Protein AF-A0A833G194-F1 (afdb_monomer)

Solvent-accessible surface area (backbone atoms only — not comparable to full-atom values): 20755 Å² total; per-residue (Å²): 136,83,80,73,87,68,89,68,83,72,73,64,64,60,48,58,79,44,47,56,71,48,42,47,34,41,38,49,68,86,67,97,56,89,75,32,31,35,42,34,29,41,16,54,30,60,92,92,55,96,56,66,52,74,71,40,80,78,51,74,46,56,47,85,57,47,63,49,74,44,86,86,66,59,55,64,34,35,37,32,36,37,37,23,32,32,43,93,94,47,67,32,58,66,27,53,78,25,71,40,60,30,39,84,57,85,52,56,58,28,51,73,51,62,47,53,65,28,28,30,27,37,39,38,38,38,36,38,67,78,50,96,56,64,68,35,52,46,36,28,44,20,42,71,80,57,44,71,89,48,49,41,78,49,84,50,53,67,54,53,94,77,26,46,31,54,34,72,51,67,85,47,60,47,64,36,50,33,22,38,34,33,23,32,26,32,58,87,45,79,91,44,50,28,37,59,23,75,76,43,69,38,53,22,33,48,78,90,53,75,56,79,73,71,83,81,71,80,77,75,88,76,81,90,79,82,93,87,80,88,87,81,92,80,82,84,72,78,56,68,61,38,101,58,20,62,53,30,46,81,50,45,46,91,80,36,41,34,60,78,47,64,55,73,78,66,52,42,74,56,65,85,65,48,11,46,83,70,36,66,41,22,35,62,58,81,58,41,33,68,57,27,49,72,72,63,34,47,49,76,38,45,35,52,48,74,46,82,49,37,43,78,76,33,39,34,39,69,37,68,48,70,81,62,52,46,89,84,73,81,69,57,15,62,76,61,52,88,71,79,63,98,71,78,75,76,79,92,76,81,82,87,75,136

Nearest PDB structures (foldseek):
  5e53-assembly2_B  TM=4.428E-01  e=1.422E-10  Gallus gallus
  7mrq-assembly1_A  TM=4.335E-01  e=1.130E-09  Gallus gallus
  7mrs-assembly1_A  TM=4.367E-01  e=1.268E-09  Danio rerio
  8v29-assembly1_C  TM=4.017E-01  e=1.796E-06  Homo sapiens
  2q7n-assembly2_C  TM=3.805E-01  e=1.272E-05  Mus musculus

Sequence (354 aa):
MALRKADVPLTPYQPGDIGVIDPGDIFVPTVPDKDYDFEIERATKADGSDTCGAFSNIATINGKHKTHQDATVAEKTTYCYRVRAKRAAETSEYSNVAEVRTPEVALPIPTLHVSATSESTIFVVYNYLNTDGVFGIKVERGNASCDPSSFTAIPAEAADMTGIGFTTDTGLTANTTYCYRAAVKSDTIPAEYGLYSATVTATTLEAGATPLPTPSVTPHPTPTATPDVTPTPDATPTPGPTPTDVDGDGVPNGSDNCPGNSNPGQQDMDGDSIGDVCDPDADGDGIANNDEIAHGTDPLDADSDDDGARDDSDNCPAVANADQADRDEDGRGDACESGANPGGSLPPGAAFGG

Foldseek 3Di:
DDDDPDDDPPQFPAFEAKEDLAPQKTFGPDDPDQQKKKFKWKFWDDPPDPDTDDIDTDDIGGRVDGMGGRPVDDAQTKMWMWMWIDHPPDIHDIYDIYIHHFHNDAAWAKAWDWEAQAQFKIKIKIFAAPDQFFDAKWKWKAFPVPDSVRTDTDDFDGADPLRMGIDMGGRHHGQGKMKMKMWTATPVDRVDTHDIYPIDMDTHHHPPDNGDPDPDDPDDDDDDDDDDDDDDDDDDDQQPADPQQHRSLNDGLVRALDSVGRDVSRDQQCSPSRHLSRDQQRNPLPQGCNRCNVLVAHSNDQQRCPQPDGLNGALNSNFRDVVSDDPVPPSHHPRPPPDPPVDDDDPPDDDPDD

Mean predicted aligned error: 13.34 Å

Radius of gyration: 24.78 Å; Cα contacts (8 Å, |Δi|>4): 716; chains: 1; bounding box: 57×68×79 Å

Secondary structure (DSSP, 8-state):
-PPP--------------EEEETTEEE----SSTT-EEEEEEEEE-TT-SS----EEEEEEETT--EEE-TTPPTT-EEEEEEEEEETTEEPPP-PPEEEE--SS--PPPEEEEEE-SSSEEEEEEE----TTEEEEEEEEE-TT--GGG-EEEP-PPPPTTSEEEEEEESPPTT-EEEEEEEEEESSSTT-EEEEPPPEEEEPPPTTPPPPP---PPPP-PPPPPP---PPPS--PPPPPBTTBSS-SSS-TTT-SSTTS--TT---SS-SSS-TTT-SSTT-SSS-HHHHHHHT--TT-SSTTSSSS-GGG-SSTTS--TT---SS-SSS-TTT-TT--S-----S------

pLDDT: mean 77.67, std 18.63, range [31.97, 96.25]

Structure (mmCIF, N/CA/C/O backbone):
data_AF-A0A833G194-F1
#
_entry.id   AF-A0A833G194-F1
#
loop_
_atom_site.group_PDB
_atom_site.id
_atom_site.type_symbol
_atom_site.label_atom_id
_atom_site.label_alt_id
_atom_site.label_comp_id
_atom_site.label_asym_id
_atom_site.label_entity_id
_atom_site.label_seq_id
_atom_site.pdbx_PDB_ins_code
_atom_site.Cartn_x
_atom_site.Cartn_y
_atom_site.Cartn_z
_atom_site.occupancy
_atom_site.B_iso_or_equiv
_atom_site.auth_seq_id
_atom_site.auth_comp_id
_atom_site.auth_asym_id
_atom_site.auth_atom_id
_atom_site.pdbx_PDB_model_num
ATOM 1 N N . MET A 1 1 ? -26.138 20.129 -40.258 1.00 35.91 1 MET A N 1
ATOM 2 C CA . MET A 1 1 ? -24.926 19.466 -40.780 1.00 35.91 1 MET A CA 1
ATOM 3 C C . MET A 1 1 ? -23.792 19.872 -39.853 1.00 35.91 1 MET A C 1
ATOM 5 O O . MET A 1 1 ? -23.303 20.987 -39.956 1.00 35.91 1 MET A O 1
ATOM 9 N N . ALA A 1 2 ? -23.537 19.056 -38.827 1.00 36.16 2 ALA A N 1
ATOM 10 C CA . ALA A 1 2 ? -22.526 19.342 -37.815 1.00 36.16 2 ALA A CA 1
ATOM 11 C C . ALA A 1 2 ? -21.142 19.299 -38.471 1.00 36.16 2 ALA A C 1
ATOM 13 O O . ALA A 1 2 ? -20.826 18.348 -39.190 1.00 36.16 2 ALA A O 1
ATOM 14 N N . LEU A 1 3 ? -20.354 20.351 -38.262 1.00 32.56 3 LEU A N 1
ATOM 15 C CA . LEU A 1 3 ? -18.950 20.382 -38.643 1.00 32.56 3 LEU A CA 1
ATOM 16 C C . LEU A 1 3 ? -18.254 19.251 -37.878 1.00 32.56 3 LEU A C 1
ATOM 18 O O . LEU A 1 3 ? -18.262 19.244 -36.648 1.00 32.56 3 LEU A O 1
ATOM 22 N N . ARG A 1 4 ? -17.712 18.266 -38.604 1.00 38.66 4 ARG A N 1
ATOM 23 C CA . ARG A 1 4 ? -16.817 17.266 -38.016 1.00 38.66 4 ARG A CA 1
ATOM 24 C C . ARG A 1 4 ? -15.667 18.033 -37.369 1.00 38.66 4 ARG A C 1
ATOM 26 O O . ARG A 1 4 ? -15.093 18.907 -38.018 1.00 38.66 4 ARG A O 1
ATOM 33 N N . LYS A 1 5 ? -15.393 17.736 -36.097 1.00 38.41 5 LYS A N 1
ATOM 34 C CA . LYS A 1 5 ? -14.221 18.197 -35.348 1.00 38.41 5 LYS A CA 1
ATOM 35 C C . LYS A 1 5 ? -13.001 17.812 -36.191 1.00 38.41 5 LYS A C 1
ATOM 37 O O . LYS A 1 5 ? -12.672 16.637 -36.284 1.00 38.41 5 LYS A O 1
ATOM 42 N N . ALA A 1 6 ? -12.483 18.781 -36.940 1.00 38.19 6 ALA A N 1
ATOM 43 C CA . ALA A 1 6 ? -11.371 18.585 -37.847 1.00 38.19 6 ALA A CA 1
ATOM 44 C C . ALA A 1 6 ? -10.120 18.248 -37.039 1.00 38.19 6 ALA A C 1
ATOM 46 O O . ALA A 1 6 ? -9.914 18.809 -35.961 1.00 38.19 6 ALA A O 1
ATOM 47 N N . ASP A 1 7 ? -9.332 17.344 -37.607 1.00 44.00 7 ASP A N 1
ATOM 48 C CA . ASP A 1 7 ? -7.972 16.959 -37.257 1.00 44.00 7 ASP A CA 1
ATOM 49 C C . ASP A 1 7 ? -7.093 18.173 -36.910 1.00 44.00 7 ASP A C 1
ATOM 51 O O . ASP A 1 7 ? -6.392 18.732 -37.754 1.00 44.00 7 ASP A O 1
ATOM 55 N N . VAL A 1 8 ? -7.118 18.596 -35.647 1.00 35.84 8 VAL A N 1
ATOM 56 C CA . VAL A 1 8 ? -5.979 19.304 -35.068 1.00 35.84 8 VAL A CA 1
ATOM 57 C C . VAL A 1 8 ? -4.957 18.207 -34.782 1.00 35.84 8 VAL A C 1
ATOM 59 O O . VAL A 1 8 ? -5.303 17.287 -34.036 1.00 35.84 8 VAL A O 1
ATOM 62 N N . PRO A 1 9 ? -3.736 18.246 -35.346 1.00 38.72 9 PRO A N 1
ATOM 63 C CA . PRO A 1 9 ? -2.677 17.364 -34.889 1.00 38.72 9 PRO A CA 1
ATOM 64 C C . PRO A 1 9 ? -2.419 17.741 -33.432 1.00 38.72 9 PRO A C 1
ATOM 66 O O . PRO A 1 9 ? -1.802 18.767 -33.147 1.00 38.72 9 PRO A O 1
ATOM 69 N N . LEU A 1 10 ? -2.980 16.967 -32.506 1.00 41.81 10 LEU A N 1
ATOM 70 C CA . LEU A 1 10 ? -2.590 17.044 -31.112 1.00 41.81 10 LEU A CA 1
ATOM 71 C C . LEU A 1 10 ? -1.141 16.567 -31.104 1.00 41.81 10 LEU A C 1
ATOM 73 O O . LEU A 1 10 ? -0.866 15.415 -31.431 1.00 41.81 10 LEU A O 1
ATOM 77 N N . THR A 1 11 ? -0.205 17.472 -30.828 1.00 44.59 11 THR A N 1
ATOM 78 C CA . THR A 1 11 ? 1.164 17.092 -30.474 1.00 44.59 11 THR A CA 1
ATOM 79 C C . THR A 1 11 ? 1.083 15.948 -29.457 1.00 44.59 11 THR A C 1
ATOM 81 O O . THR A 1 11 ? 0.299 16.093 -28.513 1.00 44.59 11 THR A O 1
ATOM 84 N N . PRO A 1 12 ? 1.810 14.825 -29.635 1.00 49.50 12 PRO A N 1
ATOM 85 C CA . PRO A 1 12 ? 1.773 13.722 -28.681 1.00 49.50 12 PRO A CA 1
ATOM 86 C C . PRO A 1 12 ? 2.007 14.281 -27.281 1.00 49.50 12 PRO A C 1
ATOM 88 O O . PRO A 1 12 ? 2.940 15.064 -27.096 1.00 49.50 12 PRO A O 1
ATOM 91 N N . TYR A 1 13 ? 1.137 13.950 -26.325 1.00 52.69 13 TYR A N 1
ATOM 92 C CA . TYR A 1 13 ? 1.345 14.356 -24.941 1.00 52.69 13 TYR A CA 1
ATOM 93 C C . TYR A 1 13 ? 2.693 13.793 -24.493 1.00 52.69 13 TYR A C 1
ATOM 95 O O . TYR A 1 13 ? 2.869 12.581 -24.422 1.00 52.69 13 TYR A O 1
ATOM 103 N N . GLN A 1 14 ? 3.657 14.681 -24.277 1.00 58.56 14 GLN A N 1
ATOM 104 C CA . GLN A 1 14 ? 4.948 14.329 -23.722 1.00 58.56 14 GLN A CA 1
ATOM 105 C C . GLN A 1 14 ? 4.766 14.290 -22.204 1.00 58.56 14 GLN A C 1
ATOM 107 O O . GLN A 1 14 ? 4.417 15.332 -21.635 1.00 58.56 14 GLN A O 1
ATOM 112 N N . PRO A 1 15 ? 4.956 13.132 -21.547 1.00 58.19 15 PRO A N 1
ATOM 113 C CA . PRO A 1 15 ? 4.969 13.087 -20.094 1.00 58.19 15 PRO A CA 1
ATOM 114 C C . PRO A 1 15 ? 5.996 14.098 -19.578 1.00 58.19 15 PRO A C 1
ATOM 116 O O . PRO A 1 15 ? 7.076 14.240 -20.160 1.00 58.19 15 PRO A O 1
ATOM 119 N N . GLY A 1 16 ? 5.632 14.838 -18.530 1.00 60.44 16 GLY A N 1
ATOM 120 C CA . GLY A 1 16 ? 6.561 15.740 -17.853 1.00 60.44 16 GLY A CA 1
ATOM 121 C C . GLY A 1 16 ? 7.713 14.982 -17.190 1.00 60.44 16 GLY A C 1
ATOM 122 O O . GLY A 1 16 ? 7.893 13.781 -17.406 1.00 60.44 16 GLY A O 1
ATOM 123 N N . ASP A 1 17 ? 8.480 15.682 -16.354 1.00 61.28 17 ASP A N 1
ATOM 124 C CA . ASP A 1 17 ? 9.502 15.017 -15.552 1.00 61.28 17 ASP A CA 1
ATOM 125 C C . ASP A 1 17 ? 8.831 13.990 -14.625 1.00 61.28 17 ASP A C 1
ATOM 127 O O . ASP A 1 17 ? 8.032 14.352 -13.761 1.00 61.28 17 ASP A O 1
ATOM 131 N N . ILE A 1 18 ? 9.128 12.707 -14.824 1.00 64.69 18 ILE A N 1
ATOM 132 C CA . ILE A 1 18 ? 8.786 11.653 -13.877 1.00 64.69 18 ILE A CA 1
ATOM 133 C C . ILE A 1 18 ? 9.752 11.720 -12.694 1.00 64.69 18 ILE A C 1
ATOM 135 O O . ILE A 1 18 ? 10.937 12.052 -12.838 1.00 64.69 18 ILE A O 1
ATOM 139 N N . GLY A 1 19 ? 9.232 11.381 -11.522 1.00 59.12 19 GLY A N 1
ATOM 140 C CA . GLY A 1 19 ? 10.018 11.124 -10.326 1.00 59.12 19 GLY A CA 1
ATOM 141 C C . GLY A 1 19 ? 9.902 9.653 -9.965 1.00 59.12 19 GLY A C 1
ATOM 142 O O . GLY A 1 19 ? 8.832 9.062 -10.116 1.00 59.12 19 GLY A O 1
ATOM 143 N N . VAL A 1 20 ? 10.990 9.067 -9.470 1.00 62.84 20 VAL A N 1
ATOM 144 C CA . VAL A 1 20 ? 10.842 7.883 -8.627 1.00 62.84 20 VAL A CA 1
ATOM 145 C C . VAL A 1 20 ? 10.611 8.387 -7.216 1.00 62.84 20 VAL A C 1
ATOM 147 O O . VAL A 1 20 ? 11.378 9.222 -6.732 1.00 62.84 20 VAL A O 1
ATOM 150 N N . ILE A 1 21 ? 9.517 7.947 -6.611 1.00 61.66 21 ILE A N 1
ATOM 151 C CA . ILE A 1 21 ? 9.089 8.442 -5.306 1.00 61.66 21 ILE A CA 1
ATOM 152 C C . ILE A 1 21 ? 9.911 7.765 -4.222 1.00 61.66 21 ILE A C 1
ATOM 154 O O . ILE A 1 21 ? 10.508 8.419 -3.374 1.00 61.66 21 ILE A O 1
ATOM 158 N N . ASP A 1 22 ? 9.964 6.446 -4.336 1.00 67.94 22 ASP A N 1
ATOM 159 C CA . ASP A 1 22 ? 10.671 5.516 -3.487 1.00 67.94 22 ASP A CA 1
ATOM 160 C C . ASP A 1 22 ? 11.064 4.315 -4.355 1.00 67.94 22 ASP A C 1
ATOM 162 O O . ASP A 1 22 ? 10.512 4.119 -5.445 1.00 67.94 22 ASP A O 1
ATOM 166 N N . PRO A 1 23 ? 12.046 3.507 -3.942 1.00 66.75 23 PRO A N 1
ATOM 167 C CA . PRO A 1 23 ? 12.41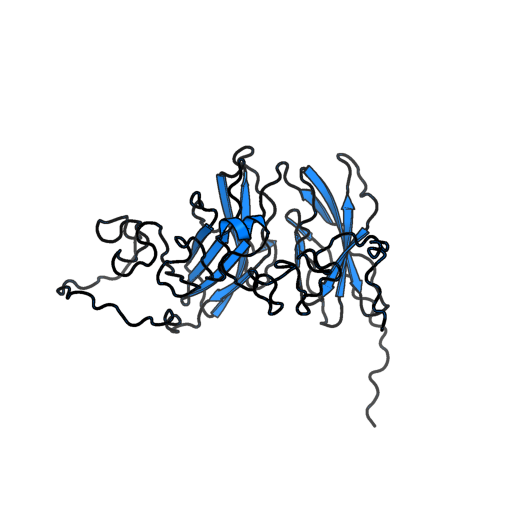4 2.346 -4.728 1.00 66.75 23 PRO A CA 1
ATOM 168 C C . PRO A 1 23 ? 11.201 1.429 -4.912 1.00 66.75 23 PRO A C 1
ATOM 170 O O . PRO A 1 23 ? 10.513 1.118 -3.946 1.00 66.75 23 PRO A O 1
ATOM 173 N N . GLY A 1 24 ? 10.930 1.038 -6.159 1.00 67.00 24 GLY A N 1
ATOM 174 C CA . GLY A 1 24 ? 9.770 0.211 -6.493 1.00 67.00 24 GLY A CA 1
ATOM 175 C C . GLY A 1 24 ? 8.448 0.967 -6.678 1.00 67.00 24 GLY A C 1
ATOM 176 O O . GLY A 1 24 ? 7.453 0.300 -6.904 1.00 67.00 24 GLY A O 1
ATOM 177 N N . ASP A 1 25 ? 8.398 2.308 -6.643 1.00 73.44 25 ASP A N 1
ATOM 178 C CA . ASP A 1 25 ? 7.176 3.070 -6.971 1.00 73.44 25 ASP A CA 1
ATOM 179 C C . ASP A 1 25 ? 7.458 4.264 -7.900 1.00 73.44 25 ASP A C 1
ATOM 181 O O . ASP A 1 25 ? 8.291 5.141 -7.628 1.00 73.44 25 ASP A O 1
ATOM 185 N N . ILE A 1 26 ? 6.764 4.290 -9.037 1.00 74.19 26 ILE A N 1
ATOM 186 C CA . ILE A 1 26 ? 6.967 5.249 -10.123 1.00 74.19 26 ILE A CA 1
ATOM 187 C C . ILE A 1 26 ? 5.787 6.208 -10.170 1.00 74.19 26 ILE A C 1
ATOM 189 O O . ILE A 1 26 ? 4.653 5.795 -10.401 1.00 74.19 26 ILE A O 1
ATOM 193 N N . PHE A 1 27 ? 6.065 7.509 -10.062 1.00 71.88 27 PHE A N 1
ATOM 194 C CA . PHE A 1 27 ? 5.050 8.540 -10.248 1.00 71.88 27 PHE A CA 1
ATOM 195 C C . PHE A 1 27 ? 4.987 9.014 -11.692 1.00 71.88 27 PHE A C 1
ATOM 197 O O . PHE A 1 27 ? 5.990 9.457 -12.263 1.00 71.88 27 PHE A O 1
ATOM 204 N N . VAL A 1 28 ? 3.781 9.031 -12.248 1.00 68.31 28 VAL A N 1
ATOM 205 C CA . VAL A 1 28 ? 3.489 9.640 -13.543 1.00 68.31 28 VAL A CA 1
ATOM 206 C C . VAL A 1 28 ? 2.606 10.870 -13.308 1.00 68.31 28 VAL A C 1
ATOM 208 O O . VAL A 1 28 ? 1.398 10.732 -13.090 1.00 68.31 28 VAL A O 1
ATOM 211 N N . PRO A 1 29 ? 3.169 12.096 -13.316 1.00 57.75 29 PRO A N 1
ATOM 212 C CA . PRO A 1 29 ? 2.379 13.292 -13.059 1.00 57.75 29 PRO A CA 1
ATOM 213 C C . PRO A 1 29 ? 1.328 13.544 -14.153 1.00 57.75 29 PRO A C 1
ATOM 215 O O . PRO A 1 29 ? 1.538 13.285 -15.333 1.00 57.75 29 PRO A O 1
ATOM 218 N N . THR A 1 30 ? 0.195 14.100 -13.709 1.00 56.53 30 THR A N 1
ATOM 219 C CA . THR A 1 30 ? -1.056 14.443 -14.422 1.00 56.53 30 THR A CA 1
ATOM 220 C C . THR A 1 30 ? -1.033 14.484 -15.959 1.00 56.53 30 THR A C 1
ATOM 222 O O . THR A 1 30 ? -0.377 15.332 -16.571 1.00 56.53 30 THR A O 1
ATOM 225 N N . VAL A 1 31 ? -1.917 13.680 -16.562 1.00 54.91 31 VAL A N 1
ATOM 226 C CA . VAL A 1 31 ? -2.303 13.714 -17.984 1.00 54.91 31 VAL A CA 1
ATOM 227 C C . VAL A 1 31 ? -3.445 14.720 -18.201 1.00 54.91 31 VAL A C 1
ATOM 229 O O . VAL A 1 31 ? -4.406 14.709 -17.430 1.00 54.91 31 VAL A O 1
ATOM 232 N N . PRO A 1 32 ? -3.408 15.562 -19.248 1.00 52.06 32 PRO A N 1
ATOM 233 C CA . PRO A 1 32 ? -4.490 16.487 -19.573 1.00 52.06 32 PRO A CA 1
ATOM 234 C C . PRO A 1 32 ? -5.794 15.802 -20.000 1.00 52.06 32 PRO A C 1
ATOM 236 O O . PRO A 1 32 ? -6.843 16.430 -19.908 1.00 52.06 32 PRO A O 1
ATOM 239 N N . ASP A 1 33 ? -5.744 14.546 -20.461 1.00 54.41 33 ASP A N 1
ATOM 240 C CA . ASP A 1 33 ? -6.895 13.835 -21.026 1.00 54.41 33 ASP A CA 1
ATOM 241 C C . ASP A 1 33 ? -6.920 12.350 -20.637 1.00 54.41 33 ASP A C 1
ATOM 243 O O . ASP A 1 33 ? -5.887 11.697 -20.514 1.00 54.41 33 ASP A O 1
ATOM 247 N N . LYS A 1 34 ? -8.138 11.810 -20.500 1.00 56.25 34 LYS A N 1
ATOM 248 C CA . LYS A 1 34 ? -8.453 10.436 -20.054 1.00 56.25 34 LYS A CA 1
ATOM 249 C C . LYS A 1 34 ? -8.216 9.353 -21.124 1.00 56.25 34 LYS A C 1
ATOM 251 O O . LYS A 1 34 ? -8.608 8.210 -20.915 1.00 56.25 34 LYS A O 1
ATOM 256 N N . ASP A 1 35 ? -7.626 9.722 -22.259 1.00 69.50 35 ASP A N 1
ATOM 257 C CA . ASP A 1 35 ? -7.586 8.912 -23.487 1.00 69.50 35 ASP A CA 1
ATOM 258 C C . ASP A 1 35 ? -6.209 8.268 -23.757 1.00 69.50 35 ASP A C 1
ATOM 260 O O . ASP A 1 35 ? -5.961 7.800 -24.871 1.00 69.50 35 ASP A O 1
ATOM 264 N N . TYR A 1 36 ? -5.297 8.280 -22.781 1.00 72.50 36 TYR A N 1
ATOM 265 C CA . TYR A 1 36 ? -3.942 7.737 -22.916 1.00 72.50 36 TYR A CA 1
ATOM 266 C C . TYR A 1 36 ? -3.649 6.687 -21.844 1.00 72.50 36 TYR A C 1
ATOM 268 O O . TYR A 1 36 ? -4.050 6.849 -20.696 1.00 72.50 36 TYR A O 1
ATOM 276 N N . ASP A 1 37 ? -2.898 5.661 -22.229 1.00 80.12 37 ASP A N 1
ATOM 277 C CA . ASP A 1 37 ? -2.209 4.732 -21.334 1.00 80.12 37 ASP A CA 1
ATOM 278 C C . ASP A 1 37 ? -0.729 5.131 -21.225 1.00 80.12 37 ASP A C 1
ATOM 280 O O . ASP A 1 37 ? -0.215 5.907 -22.039 1.00 80.12 37 ASP A O 1
ATOM 284 N N . PHE A 1 38 ? -0.019 4.581 -20.246 1.00 81.06 38 PHE A N 1
ATOM 285 C CA . PHE A 1 38 ? 1.408 4.802 -20.045 1.00 81.06 38 PHE A CA 1
ATOM 286 C C . PHE A 1 38 ? 2.183 3.504 -20.111 1.00 81.06 38 PHE A C 1
ATOM 288 O O . PHE A 1 38 ? 1.966 2.603 -19.306 1.00 81.06 38 PHE A O 1
ATOM 295 N N . GLU A 1 39 ? 3.132 3.440 -21.039 1.00 87.44 39 GLU A N 1
ATOM 296 C CA . GLU A 1 39 ? 4.120 2.369 -21.073 1.00 87.44 39 GLU A CA 1
ATOM 297 C C . GLU A 1 39 ? 5.295 2.746 -20.178 1.00 87.44 39 GLU A C 1
ATOM 299 O O . GLU A 1 39 ? 5.944 3.780 -20.381 1.00 87.44 39 GLU A O 1
ATOM 304 N N . ILE A 1 40 ? 5.569 1.883 -19.206 1.00 88.56 40 ILE A N 1
ATOM 305 C CA . ILE A 1 40 ? 6.640 2.050 -18.234 1.00 88.56 40 ILE A CA 1
ATOM 306 C C . ILE A 1 40 ? 7.783 1.128 -18.626 1.00 88.56 40 ILE A C 1
ATOM 308 O O . ILE A 1 40 ? 7.596 -0.077 -18.820 1.00 88.56 40 ILE A O 1
ATOM 312 N N . GLU A 1 41 ? 8.979 1.694 -18.752 1.00 93.00 41 GLU A N 1
ATOM 313 C CA . GLU A 1 41 ? 10.187 0.924 -19.002 1.00 93.00 41 GLU A CA 1
ATOM 314 C C . GLU A 1 41 ? 11.199 1.065 -17.880 1.00 93.00 41 GLU A C 1
ATOM 316 O O . GLU A 1 41 ? 11.396 2.146 -17.322 1.00 93.00 41 GLU A O 1
ATOM 321 N N . ARG A 1 42 ? 11.902 -0.037 -17.634 1.00 94.19 42 ARG A N 1
ATOM 322 C CA . ARG A 1 42 ? 12.942 -0.159 -16.623 1.00 94.19 42 ARG A CA 1
ATOM 323 C C . ARG A 1 42 ? 14.241 -0.661 -17.229 1.00 94.19 42 ARG A C 1
ATOM 325 O O . ARG A 1 42 ? 14.236 -1.557 -18.072 1.00 94.19 42 ARG A O 1
ATOM 332 N N . ALA A 1 43 ? 15.352 -0.129 -16.742 1.00 95.19 43 ALA A N 1
ATOM 333 C CA . ALA A 1 43 ? 16.692 -0.666 -16.938 1.00 95.19 43 ALA A CA 1
ATOM 334 C C . ALA A 1 43 ? 17.410 -0.789 -15.589 1.00 95.19 43 ALA A C 1
ATOM 336 O O . ALA A 1 43 ? 17.130 -0.031 -14.663 1.00 95.19 43 ALA A O 1
ATOM 337 N N . THR A 1 44 ? 18.378 -1.697 -15.486 1.00 94.81 44 THR A N 1
ATOM 338 C CA . THR A 1 44 ? 19.337 -1.702 -14.374 1.00 94.81 44 THR A CA 1
ATOM 339 C C . THR A 1 44 ? 20.515 -0.785 -14.686 1.00 94.81 44 THR A C 1
ATOM 341 O O . THR A 1 44 ? 20.913 -0.616 -15.843 1.00 94.81 44 THR A O 1
ATOM 344 N N . LYS A 1 45 ? 21.099 -0.190 -13.651 1.00 94.56 45 LYS A N 1
ATOM 345 C CA . LYS A 1 45 ? 22.316 0.616 -13.726 1.00 94.56 45 LYS A CA 1
ATOM 346 C C . LYS A 1 45 ? 23.362 -0.002 -12.810 1.00 94.56 45 LYS A C 1
ATOM 348 O O . LYS A 1 45 ? 23.140 -0.148 -11.614 1.00 94.56 45 LYS A O 1
ATOM 353 N N . ALA A 1 46 ? 24.497 -0.386 -13.389 1.00 92.75 46 ALA A N 1
ATOM 354 C CA . ALA A 1 46 ? 25.599 -0.949 -12.621 1.00 92.75 46 ALA A CA 1
ATOM 355 C C . ALA A 1 46 ? 26.196 0.104 -11.675 1.00 92.75 46 ALA A C 1
ATOM 357 O O . ALA A 1 46 ? 26.293 1.282 -12.034 1.00 92.75 46 ALA A O 1
ATOM 358 N N . ASP A 1 47 ? 26.640 -0.331 -10.497 1.00 87.75 47 ASP A N 1
ATOM 359 C CA . ASP A 1 47 ? 27.267 0.541 -9.504 1.00 87.75 47 ASP A CA 1
ATOM 360 C C . ASP A 1 47 ? 28.459 1.303 -10.108 1.00 87.75 47 ASP A C 1
ATOM 362 O O . ASP A 1 47 ? 29.380 0.716 -10.678 1.00 87.75 47 ASP A O 1
ATOM 366 N N . GLY A 1 48 ? 28.427 2.635 -9.996 1.00 87.31 48 GLY A N 1
ATOM 367 C CA . GLY A 1 48 ? 29.453 3.526 -10.546 1.00 87.31 48 GLY A CA 1
ATOM 368 C C . GLY A 1 48 ? 29.379 3.764 -12.060 1.00 87.31 48 GLY A C 1
ATOM 369 O O . GLY A 1 48 ? 30.262 4.425 -12.602 1.00 87.31 48 GLY A O 1
ATOM 370 N N . SER A 1 49 ? 28.358 3.249 -12.752 1.00 91.94 49 SER A N 1
ATOM 371 C CA . SER A 1 49 ? 28.082 3.605 -14.148 1.00 91.94 49 SER A CA 1
ATOM 372 C C . SER A 1 49 ? 27.469 5.003 -14.241 1.00 91.94 49 SER A C 1
ATOM 374 O O . SER A 1 49 ? 26.633 5.366 -13.419 1.00 91.94 49 SER A O 1
ATOM 376 N N . ASP A 1 50 ? 27.796 5.751 -15.295 1.00 90.50 50 ASP A N 1
ATOM 377 C CA . ASP A 1 50 ? 27.108 7.006 -15.646 1.00 90.50 50 ASP A CA 1
ATOM 378 C C . ASP A 1 50 ? 25.882 6.772 -16.546 1.00 90.50 50 ASP A C 1
ATOM 380 O O . ASP A 1 50 ? 25.134 7.698 -16.847 1.00 90.50 50 ASP A O 1
ATOM 384 N N . THR A 1 51 ? 25.669 5.533 -16.998 1.00 92.69 51 THR A N 1
ATOM 385 C CA . THR A 1 51 ? 24.626 5.189 -17.973 1.00 92.69 51 THR A CA 1
ATOM 386 C C . THR A 1 51 ? 23.769 4.022 -17.504 1.00 92.69 51 THR A C 1
ATOM 388 O O . THR A 1 51 ? 24.280 3.046 -16.946 1.00 92.69 51 THR A O 1
ATOM 391 N N . CYS A 1 52 ? 22.465 4.125 -17.750 1.00 94.94 52 CYS A N 1
ATOM 392 C CA . CYS A 1 52 ? 21.517 3.032 -17.576 1.00 94.94 52 CYS A CA 1
ATOM 393 C C . CYS A 1 52 ? 21.747 1.945 -18.633 1.00 94.94 52 CYS A C 1
ATOM 395 O O . CYS A 1 52 ? 22.198 2.232 -19.745 1.00 94.94 52 CYS A O 1
ATOM 397 N N . GLY A 1 53 ? 21.429 0.701 -18.282 1.00 95.19 53 GLY A N 1
ATOM 398 C CA . GLY A 1 53 ? 21.445 -0.428 -19.201 1.00 95.19 53 GLY A CA 1
ATOM 399 C C . GLY A 1 53 ? 20.317 -0.380 -20.237 1.00 95.19 53 GLY A C 1
ATOM 400 O O . GLY A 1 53 ? 19.742 0.665 -20.540 1.00 95.19 53 GLY A O 1
ATOM 401 N N . ALA A 1 54 ? 19.992 -1.545 -20.795 1.00 96.25 54 ALA A N 1
ATOM 402 C CA . ALA A 1 54 ? 18.903 -1.670 -21.757 1.00 96.25 54 ALA A CA 1
ATOM 403 C C . ALA A 1 54 ? 17.538 -1.566 -21.059 1.00 96.25 54 ALA A C 1
ATOM 405 O O . ALA A 1 54 ? 17.276 -2.278 -20.091 1.00 96.25 54 ALA A O 1
ATOM 406 N N . PHE A 1 55 ? 16.672 -0.698 -21.582 1.00 96.19 55 PHE A N 1
ATOM 407 C CA . PHE A 1 55 ? 15.298 -0.552 -21.113 1.00 96.19 55 PHE A CA 1
ATOM 408 C C . PHE A 1 55 ? 14.409 -1.667 -21.664 1.00 96.19 55 PHE A C 1
ATOM 410 O O . PHE A 1 55 ? 14.491 -2.005 -22.846 1.00 96.19 55 PHE A O 1
ATOM 417 N N . SER A 1 56 ? 13.555 -2.213 -20.803 1.00 94.94 56 SER A N 1
ATOM 418 C CA . SER A 1 56 ? 12.506 -3.178 -21.143 1.00 94.94 56 SER A CA 1
ATOM 419 C C . SER A 1 56 ? 11.172 -2.690 -20.590 1.00 94.94 56 SER A C 1
ATOM 421 O O . SER A 1 56 ? 11.146 -2.089 -19.516 1.00 94.94 56 SER A O 1
ATOM 423 N N . ASN A 1 57 ? 10.074 -2.934 -21.305 1.00 92.38 57 ASN A N 1
ATOM 424 C CA . ASN A 1 57 ? 8.738 -2.631 -20.794 1.00 92.38 57 ASN A CA 1
ATOM 425 C C . ASN A 1 57 ? 8.402 -3.568 -19.629 1.00 92.38 57 ASN A C 1
ATOM 427 O O . ASN A 1 57 ? 8.600 -4.775 -19.746 1.00 92.38 57 ASN A O 1
ATOM 431 N N . ILE A 1 58 ? 7.938 -2.989 -18.522 1.00 89.81 58 ILE A N 1
ATOM 432 C CA . ILE A 1 58 ? 7.530 -3.732 -17.321 1.00 89.81 58 ILE A CA 1
ATOM 433 C C . ILE A 1 58 ? 6.024 -3.666 -17.084 1.00 89.81 58 ILE A C 1
ATOM 435 O O . ILE A 1 58 ? 5.466 -4.583 -16.498 1.00 89.81 58 ILE A O 1
ATOM 439 N N . ALA A 1 59 ? 5.365 -2.609 -17.561 1.00 86.69 59 ALA A N 1
ATOM 440 C CA . ALA A 1 59 ? 3.934 -2.423 -17.384 1.00 86.69 59 ALA A CA 1
ATOM 441 C C . ALA A 1 59 ? 3.347 -1.471 -18.431 1.00 86.69 59 ALA A C 1
ATOM 443 O O . ALA A 1 59 ? 4.049 -0.644 -19.031 1.00 86.69 59 ALA A O 1
ATOM 444 N N . THR A 1 60 ? 2.030 -1.573 -18.612 1.00 85.69 60 THR A N 1
ATOM 445 C CA . THR A 1 60 ? 1.200 -0.551 -19.256 1.00 85.69 60 THR A CA 1
ATOM 446 C C . THR A 1 60 ? 0.058 -0.205 -18.308 1.00 85.69 60 THR A C 1
ATOM 448 O O . THR A 1 60 ? -0.778 -1.062 -18.043 1.00 85.69 60 THR A O 1
ATOM 451 N N . ILE A 1 61 ? 0.022 1.025 -17.791 1.00 76.94 61 ILE A N 1
ATOM 452 C CA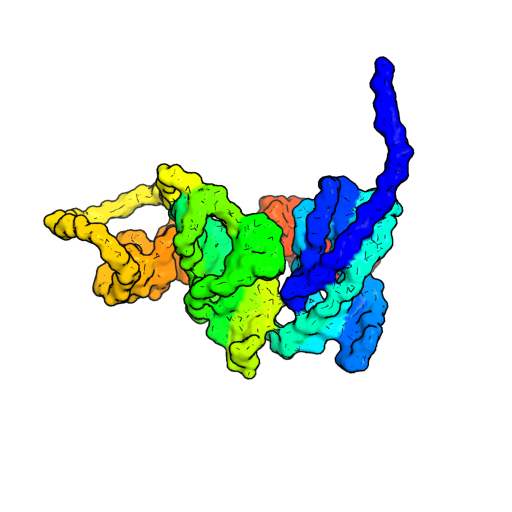 . ILE A 1 61 ? -1.028 1.477 -16.864 1.00 76.94 61 ILE A CA 1
ATOM 453 C C . ILE A 1 61 ? -2.011 2.409 -17.570 1.00 76.94 61 ILE A C 1
ATOM 455 O O . ILE A 1 61 ? -1.624 3.190 -18.441 1.00 76.94 61 ILE A O 1
ATOM 459 N N . ASN A 1 62 ? -3.284 2.365 -17.187 1.00 75.50 62 ASN A N 1
ATOM 460 C CA . ASN A 1 62 ? -4.272 3.312 -17.698 1.00 75.50 62 ASN A CA 1
ATOM 461 C C . ASN A 1 62 ? -3.971 4.731 -17.180 1.00 75.50 62 ASN A C 1
ATOM 463 O O . ASN A 1 62 ? -3.615 4.896 -16.017 1.00 75.50 62 ASN A O 1
ATOM 467 N N . GLY A 1 63 ? -4.167 5.773 -17.998 1.00 66.12 63 GLY A N 1
ATOM 468 C CA . GLY A 1 63 ? -3.849 7.165 -17.637 1.00 66.12 63 GLY A CA 1
ATOM 469 C C . GLY A 1 63 ? -4.651 7.771 -16.478 1.00 66.12 63 GLY A C 1
ATOM 470 O O . GLY A 1 63 ? -4.420 8.924 -16.112 1.00 66.12 63 GLY A O 1
ATOM 471 N N . LYS A 1 64 ? -5.593 7.027 -15.887 1.00 64.81 64 LYS A N 1
ATOM 472 C CA . LYS A 1 64 ? -6.200 7.357 -14.589 1.00 64.81 64 LYS A CA 1
ATOM 473 C C . LYS A 1 64 ? -5.289 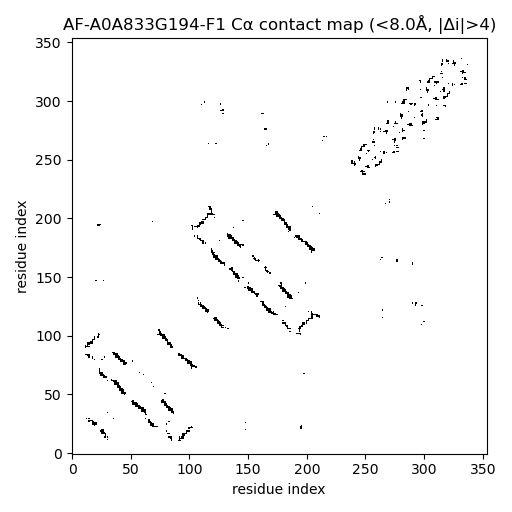7.037 -13.398 1.00 64.81 64 LYS A C 1
ATOM 475 O O . LYS A 1 64 ? -5.432 7.689 -12.366 1.00 64.81 64 LYS A O 1
ATOM 480 N N . HIS A 1 65 ? -4.379 6.074 -13.533 1.00 64.75 65 HIS A N 1
ATOM 481 C CA . HIS A 1 65 ? -3.426 5.698 -12.491 1.00 64.75 65 HIS A CA 1
ATOM 482 C C . HIS A 1 65 ? -2.219 6.636 -12.559 1.00 64.75 65 HIS A C 1
ATOM 484 O O . HIS A 1 65 ? -1.632 6.841 -13.621 1.00 64.75 65 HIS A O 1
ATOM 490 N N . LYS A 1 66 ? -1.883 7.251 -11.423 1.00 69.56 66 LYS A N 1
ATOM 491 C CA . LYS A 1 66 ? -0.760 8.199 -11.301 1.00 69.56 66 LYS A CA 1
ATOM 492 C C . LYS A 1 66 ? 0.506 7.552 -10.744 1.00 69.56 66 LYS A C 1
ATOM 494 O O . LYS A 1 66 ? 1.550 8.196 -10.718 1.00 69.56 66 LYS A O 1
ATOM 499 N N . THR A 1 67 ? 0.402 6.312 -10.290 1.00 72.50 67 THR A N 1
ATOM 500 C CA . THR A 1 67 ? 1.471 5.544 -9.657 1.00 72.50 67 THR A CA 1
ATOM 501 C C . THR A 1 67 ? 1.515 4.139 -10.247 1.00 72.50 67 THR A C 1
ATOM 503 O O . THR A 1 67 ? 0.516 3.649 -10.783 1.00 72.50 67 THR A O 1
ATOM 506 N N . HIS A 1 68 ? 2.680 3.506 -10.175 1.00 79.19 68 HIS A N 1
ATOM 507 C CA . HIS A 1 68 ? 2.859 2.095 -10.491 1.00 79.19 68 HIS A CA 1
ATOM 508 C C . HIS A 1 68 ? 3.929 1.511 -9.583 1.00 79.19 68 HIS A C 1
ATOM 510 O O . HIS A 1 68 ? 5.077 1.962 -9.607 1.00 79.19 68 HIS A O 1
ATOM 516 N N . GLN A 1 69 ? 3.542 0.475 -8.848 1.00 80.88 69 GLN A N 1
ATOM 517 C CA . GLN A 1 69 ? 4.445 -0.279 -8.004 1.00 80.88 69 GLN A CA 1
ATOM 518 C C . GLN A 1 69 ? 5.139 -1.369 -8.832 1.00 80.88 69 GLN A C 1
ATOM 520 O O . GLN A 1 69 ? 4.492 -2.245 -9.402 1.00 80.88 69 GLN A O 1
ATOM 525 N N . ASP A 1 70 ? 6.464 -1.314 -8.896 1.00 84.25 70 ASP A N 1
ATOM 526 C CA . ASP A 1 70 ? 7.314 -2.365 -9.443 1.00 84.25 70 ASP A CA 1
ATOM 527 C C . ASP A 1 70 ? 7.851 -3.230 -8.298 1.00 84.25 70 ASP A C 1
ATOM 529 O O . ASP A 1 70 ? 8.939 -2.996 -7.766 1.00 84.25 70 ASP A O 1
ATOM 533 N N . ALA A 1 71 ? 7.079 -4.251 -7.929 1.00 77.12 71 ALA A N 1
ATOM 534 C CA . ALA A 1 71 ? 7.438 -5.210 -6.885 1.00 77.12 71 ALA A CA 1
ATOM 535 C C . ALA A 1 71 ? 8.542 -6.202 -7.314 1.00 77.12 71 ALA A C 1
ATOM 537 O O . ALA A 1 71 ? 9.015 -6.994 -6.505 1.00 77.12 71 ALA A O 1
ATOM 538 N N . THR A 1 72 ? 8.990 -6.172 -8.578 1.00 83.31 72 THR A N 1
ATOM 539 C CA . THR A 1 72 ? 9.960 -7.142 -9.128 1.00 83.31 72 THR A CA 1
ATOM 540 C C . THR A 1 72 ? 11.416 -6.682 -9.010 1.00 83.31 72 THR A C 1
ATOM 542 O O . THR A 1 72 ? 12.318 -7.241 -9.646 1.00 83.31 72 THR A O 1
ATOM 545 N N . VAL A 1 73 ? 11.655 -5.606 -8.263 1.00 86.69 73 VAL A N 1
ATOM 546 C CA . VAL A 1 73 ? 12.981 -5.018 -8.086 1.00 86.69 73 VAL A CA 1
ATOM 547 C C . VAL A 1 73 ? 13.806 -5.817 -7.079 1.00 86.69 73 VAL A C 1
ATOM 549 O O . VAL A 1 73 ? 13.334 -6.173 -6.007 1.00 86.69 73 VAL A O 1
ATOM 552 N N . ALA A 1 74 ? 15.068 -6.072 -7.411 1.00 87.31 74 ALA A N 1
ATOM 553 C CA . ALA A 1 74 ? 16.022 -6.683 -6.495 1.00 87.31 74 ALA A CA 1
ATOM 554 C C . ALA A 1 74 ? 16.613 -5.628 -5.554 1.00 87.31 74 ALA A C 1
ATOM 556 O O . ALA A 1 74 ? 16.761 -4.462 -5.932 1.00 87.31 74 ALA A O 1
ATOM 557 N N . GLU A 1 75 ? 17.009 -6.038 -4.355 1.00 85.75 75 GLU A N 1
ATOM 558 C CA . GLU A 1 75 ? 17.715 -5.220 -3.373 1.00 85.75 75 GLU A CA 1
ATOM 559 C C . GLU A 1 75 ? 19.070 -4.707 -3.894 1.00 85.75 75 GLU A C 1
ATOM 561 O O . GLU A 1 75 ? 19.651 -5.233 -4.851 1.00 85.75 75 GLU A O 1
ATOM 566 N N . LYS A 1 76 ? 19.580 -3.635 -3.274 1.00 87.38 76 LYS A N 1
ATOM 567 C CA . LYS A 1 76 ? 20.886 -3.013 -3.552 1.00 87.38 76 LYS A CA 1
ATOM 568 C C . LYS A 1 76 ? 21.134 -2.707 -5.038 1.00 87.38 76 LYS A C 1
ATOM 570 O O . LYS A 1 76 ? 22.273 -2.658 -5.503 1.00 87.38 76 LYS A O 1
ATOM 575 N N . THR A 1 77 ? 20.075 -2.472 -5.796 1.00 90.25 77 THR A N 1
ATOM 576 C CA . THR A 1 77 ? 20.130 -2.335 -7.246 1.00 90.25 77 THR A CA 1
ATOM 577 C C . THR A 1 77 ? 19.658 -0.949 -7.643 1.00 90.25 77 THR A C 1
ATOM 579 O O . THR A 1 77 ? 18.602 -0.474 -7.227 1.00 90.25 77 THR A O 1
ATOM 582 N N . THR A 1 78 ? 20.457 -0.269 -8.464 1.00 91.62 78 THR A N 1
ATOM 583 C CA . THR A 1 78 ? 20.030 0.991 -9.066 1.00 91.62 78 THR A CA 1
ATOM 584 C C . THR A 1 78 ? 19.205 0.701 -10.313 1.00 91.62 78 THR A C 1
ATOM 586 O O . THR A 1 78 ? 19.675 0.050 -11.249 1.00 91.62 78 THR A O 1
ATOM 589 N N . TYR A 1 79 ? 17.983 1.216 -10.334 1.00 91.69 79 TYR A N 1
ATOM 590 C CA . TYR A 1 79 ? 17.069 1.145 -11.460 1.00 91.69 79 TYR A CA 1
ATOM 591 C C . TYR A 1 79 ? 16.889 2.514 -12.098 1.00 91.69 79 TYR A C 1
ATOM 593 O O . TYR A 1 79 ? 16.905 3.550 -11.434 1.00 91.69 79 TYR A O 1
ATOM 601 N N . CYS A 1 80 ? 16.709 2.488 -13.411 1.00 92.31 80 CYS A N 1
ATOM 602 C CA . CYS A 1 80 ? 16.347 3.634 -14.215 1.00 92.31 80 CYS A CA 1
ATOM 603 C C . CYS A 1 80 ? 14.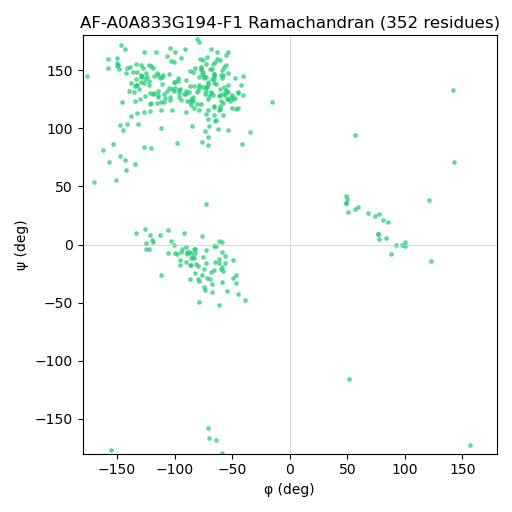965 3.404 -14.804 1.00 92.31 80 CYS A C 1
ATOM 605 O O . CYS A 1 80 ? 14.749 2.388 -15.467 1.00 92.31 80 CYS A O 1
ATOM 607 N N . TYR A 1 81 ? 14.078 4.374 -14.634 1.00 91.50 81 TYR A N 1
ATOM 608 C CA . TYR A 1 81 ? 12.731 4.349 -15.179 1.00 91.50 81 TYR A CA 1
ATOM 609 C C . TYR A 1 81 ? 12.541 5.455 -16.201 1.00 91.50 81 TYR A C 1
ATOM 611 O O . TYR A 1 81 ? 13.136 6.528 -16.099 1.00 91.50 81 TYR A O 1
ATOM 619 N N . ARG A 1 82 ? 11.704 5.180 -17.197 1.00 90.94 82 ARG A N 1
ATOM 620 C CA . ARG A 1 82 ? 11.180 6.170 -18.140 1.00 90.94 82 ARG A CA 1
ATOM 621 C C . ARG A 1 82 ? 9.779 5.768 -18.569 1.00 90.94 82 ARG A C 1
ATOM 623 O O . ARG A 1 82 ? 9.466 4.580 -18.630 1.00 90.94 82 ARG A O 1
ATOM 630 N N . VAL A 1 83 ? 8.958 6.752 -18.905 1.00 87.81 83 VAL A N 1
ATOM 631 C CA . VAL A 1 83 ? 7.556 6.542 -19.272 1.00 87.81 83 VAL A CA 1
ATOM 632 C C . VAL A 1 83 ? 7.262 7.233 -20.593 1.00 87.81 83 VAL A C 1
ATOM 634 O O . VAL A 1 83 ? 7.815 8.292 -20.885 1.00 87.81 83 VAL A O 1
ATOM 637 N N . ARG A 1 84 ? 6.388 6.647 -21.409 1.00 85.50 84 ARG A N 1
ATOM 638 C CA . ARG A 1 84 ? 5.802 7.319 -22.576 1.00 85.50 84 ARG A CA 1
ATOM 639 C C . ARG A 1 84 ? 4.295 7.121 -22.605 1.00 85.50 84 ARG A C 1
ATOM 641 O O . ARG A 1 84 ? 3.794 6.083 -22.178 1.00 85.50 84 ARG A O 1
ATOM 648 N N . ALA A 1 85 ? 3.579 8.106 -23.128 1.00 83.88 85 ALA A N 1
ATOM 649 C CA . ALA A 1 85 ? 2.147 8.003 -23.347 1.00 83.88 85 ALA A CA 1
ATOM 650 C C . ALA A 1 85 ? 1.858 7.185 -24.610 1.00 83.88 85 ALA A C 1
ATOM 652 O O . ALA A 1 85 ? 2.570 7.292 -25.615 1.00 83.88 85 ALA A O 1
ATOM 653 N N . LYS A 1 86 ? 0.780 6.407 -24.575 1.00 79.94 86 LYS A N 1
ATOM 654 C CA . LYS A 1 86 ? 0.297 5.584 -25.680 1.00 79.94 86 LYS A CA 1
ATOM 655 C C . LYS A 1 86 ? -1.201 5.769 -25.869 1.00 79.94 86 LYS A C 1
ATOM 657 O O . LYS A 1 86 ? -1.962 5.783 -24.910 1.00 79.94 86 LYS A O 1
ATOM 662 N N . ARG A 1 87 ? -1.633 5.884 -27.123 1.00 79.56 87 ARG A N 1
ATOM 663 C CA . ARG A 1 87 ? -3.045 5.841 -27.513 1.00 79.56 87 ARG A CA 1
ATOM 664 C C . ARG A 1 87 ? -3.181 5.011 -28.778 1.00 79.56 87 ARG A C 1
ATOM 666 O O . ARG A 1 87 ? -2.755 5.433 -29.852 1.00 79.56 87 ARG A O 1
ATOM 673 N N . ALA A 1 88 ? -3.793 3.8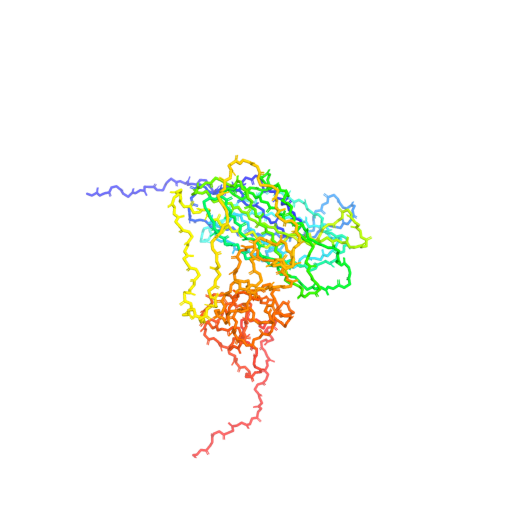36 -28.662 1.00 76.69 88 ALA A N 1
ATOM 674 C CA . ALA A 1 88 ? -3.848 2.857 -29.746 1.00 76.69 88 ALA A CA 1
ATOM 675 C C . ALA A 1 88 ? -2.440 2.567 -30.324 1.00 76.69 88 ALA A C 1
ATOM 677 O O . ALA A 1 88 ? -1.584 2.048 -29.612 1.00 76.69 88 ALA A O 1
ATOM 678 N N . ALA A 1 89 ? -2.192 2.894 -31.598 1.00 76.19 89 ALA A N 1
ATOM 679 C CA . ALA A 1 89 ? -0.897 2.697 -32.259 1.00 76.19 89 ALA A CA 1
ATOM 680 C C . ALA A 1 89 ? 0.059 3.904 -32.145 1.00 76.19 89 ALA A C 1
ATOM 682 O O . ALA A 1 89 ? 1.174 3.845 -32.657 1.00 76.19 89 ALA A O 1
ATOM 683 N N . GLU A 1 90 ? -0.368 5.004 -31.521 1.00 80.12 90 GLU A N 1
ATOM 684 C CA . GLU A 1 90 ? 0.428 6.225 -31.383 1.00 80.12 90 GLU A CA 1
ATOM 685 C C . GLU A 1 90 ? 1.150 6.247 -30.033 1.00 80.12 90 GLU A C 1
ATOM 687 O O . GLU A 1 90 ? 0.537 6.001 -28.995 1.00 80.12 90 GLU A O 1
ATOM 692 N N . THR A 1 91 ? 2.440 6.587 -30.043 1.00 84.44 91 THR A N 1
ATOM 693 C CA . THR A 1 91 ? 3.260 6.764 -28.835 1.00 84.44 91 THR A CA 1
ATOM 694 C C . THR A 1 91 ? 3.906 8.145 -28.810 1.00 84.44 91 THR A C 1
ATOM 696 O O . THR A 1 91 ? 4.256 8.686 -29.861 1.00 84.44 91 THR A O 1
ATOM 699 N N . SER A 1 92 ? 4.101 8.704 -27.617 1.00 83.81 92 SER A N 1
ATOM 700 C CA . SER A 1 92 ? 4.927 9.897 -27.413 1.00 83.81 92 SER A CA 1
ATOM 701 C C . SER A 1 92 ? 6.424 9.565 -27.402 1.00 83.81 92 SER A C 1
ATOM 703 O O . SER A 1 92 ? 6.825 8.399 -27.378 1.00 83.81 92 SER A O 1
ATOM 705 N N . GLU A 1 93 ? 7.255 10.607 -27.347 1.00 86.06 93 GLU A N 1
ATOM 706 C CA . GLU A 1 93 ? 8.625 10.486 -26.834 1.00 86.06 93 GLU A CA 1
ATOM 707 C C . GLU A 1 93 ? 8.604 10.072 -25.351 1.00 86.06 93 GLU A C 1
ATOM 709 O O . GLU A 1 93 ? 7.593 10.251 -24.661 1.00 86.06 93 GLU A O 1
ATOM 714 N N . TYR A 1 94 ? 9.716 9.524 -24.858 1.00 86.94 94 TYR A N 1
ATOM 715 C CA . TYR A 1 94 ? 9.859 9.209 -23.435 1.00 86.94 94 TYR A CA 1
ATOM 716 C C . TYR A 1 94 ? 10.048 10.477 -22.588 1.00 86.94 94 TYR A C 1
ATOM 718 O O . TYR A 1 94 ? 10.551 11.498 -23.064 1.00 86.94 94 TYR A O 1
ATOM 726 N N . SER A 1 95 ? 9.680 10.368 -21.313 1.00 87.19 95 SER A N 1
ATOM 727 C CA . SER A 1 95 ? 10.033 11.294 -20.237 1.00 87.19 95 SER A CA 1
ATOM 728 C C . SER A 1 95 ? 11.555 11.421 -20.047 1.00 87.19 95 SER A C 1
ATOM 730 O O . SER A 1 95 ? 12.357 10.742 -20.699 1.00 87.19 95 SER A O 1
ATOM 732 N N . ASN A 1 96 ? 11.972 12.239 -19.076 1.00 84.44 96 ASN A N 1
ATOM 733 C CA . ASN A 1 96 ? 13.295 12.096 -18.463 1.00 84.44 96 ASN A CA 1
ATOM 734 C C . ASN A 1 96 ? 13.493 10.670 -17.905 1.00 84.44 96 ASN A C 1
ATOM 736 O O . ASN A 1 96 ? 12.540 9.917 -17.683 1.00 84.44 96 ASN A O 1
ATOM 740 N N . VAL A 1 97 ? 14.753 10.319 -17.654 1.00 89.12 97 VAL A N 1
ATOM 741 C CA . VAL A 1 97 ? 15.094 9.107 -16.909 1.00 89.12 97 VAL A CA 1
ATOM 742 C C . VAL A 1 97 ? 15.144 9.456 -15.430 1.00 89.12 97 VAL A C 1
ATOM 744 O O . VAL A 1 97 ? 15.903 10.344 -15.038 1.00 89.12 97 VAL A O 1
ATOM 747 N N . ALA A 1 98 ? 14.354 8.755 -14.625 1.00 87.25 98 ALA A N 1
ATOM 748 C CA . ALA A 1 98 ? 14.414 8.850 -13.176 1.00 87.25 98 ALA A CA 1
ATOM 749 C C . ALA A 1 98 ? 15.198 7.655 -12.620 1.00 87.25 98 ALA A C 1
ATOM 751 O O . ALA A 1 98 ? 14.979 6.515 -13.027 1.00 87.25 98 ALA A O 1
ATOM 752 N N . GLU A 1 99 ? 16.145 7.925 -11.726 1.00 87.81 99 GLU A N 1
ATOM 753 C CA . GLU A 1 99 ? 17.011 6.909 -11.129 1.00 87.81 99 GLU A CA 1
ATOM 754 C C . GLU A 1 99 ? 16.674 6.727 -9.654 1.00 87.81 99 GLU A C 1
ATOM 756 O O . GLU A 1 99 ? 16.491 7.702 -8.925 1.00 87.81 99 GLU A O 1
ATOM 761 N N . VAL A 1 100 ? 16.647 5.476 -9.209 1.00 88.12 100 VAL A N 1
ATOM 762 C CA . VAL A 1 100 ? 16.440 5.110 -7.808 1.00 88.12 100 VAL A CA 1
ATOM 763 C C . VAL A 1 100 ? 17.326 3.934 -7.451 1.00 88.12 100 VAL A C 1
ATOM 765 O O . VAL A 1 100 ? 17.637 3.108 -8.307 1.00 88.12 100 VAL A O 1
ATOM 768 N N . ARG A 1 101 ? 17.718 3.826 -6.186 1.00 87.69 101 ARG A N 1
ATOM 769 C CA . ARG A 1 101 ? 18.417 2.651 -5.669 1.00 87.69 101 ARG A CA 1
ATOM 770 C C . ARG A 1 101 ? 17.536 1.949 -4.649 1.00 87.69 101 ARG A C 1
ATOM 772 O O . ARG A 1 101 ? 17.077 2.608 -3.724 1.00 87.69 101 ARG A O 1
ATOM 779 N N . THR A 1 102 ? 17.312 0.651 -4.824 1.00 88.56 102 THR A N 1
ATOM 780 C CA . THR A 1 102 ? 16.588 -0.169 -3.845 1.00 88.56 102 THR A CA 1
ATOM 781 C C . THR A 1 102 ? 17.355 -0.326 -2.536 1.00 88.56 102 THR A C 1
ATOM 783 O O . THR A 1 102 ? 18.587 -0.195 -2.542 1.00 88.56 102 THR A O 1
ATOM 786 N N . PRO A 1 103 ? 16.638 -0.598 -1.427 1.00 84.50 103 PRO A N 1
ATOM 787 C CA . PRO A 1 103 ? 17.251 -0.783 -0.119 1.00 84.50 103 PRO A CA 1
ATOM 788 C C . PRO A 1 103 ? 18.327 -1.871 -0.118 1.00 84.50 103 PRO A C 1
ATOM 790 O O . PRO A 1 103 ? 18.295 -2.781 -0.948 1.00 84.50 103 PRO A O 1
ATOM 793 N N . GLU A 1 104 ? 19.288 -1.799 0.802 1.00 84.88 104 GLU A N 1
ATOM 794 C CA . GLU A 1 104 ? 20.358 -2.793 0.936 1.00 84.88 104 GLU A CA 1
ATOM 795 C C . GLU A 1 104 ? 19.857 -4.153 1.433 1.00 84.88 104 GLU A C 1
ATOM 797 O O . GLU A 1 104 ? 20.509 -5.168 1.177 1.00 84.88 104 GLU A O 1
ATOM 802 N N . VAL A 1 105 ? 18.716 -4.171 2.123 1.00 81.19 105 VAL A N 1
ATOM 803 C CA . VAL A 1 105 ? 18.090 -5.369 2.687 1.00 81.19 105 VAL A CA 1
ATOM 804 C C . VAL A 1 105 ? 16.727 -5.574 2.037 1.00 81.19 105 VAL A C 1
ATOM 806 O O . VAL A 1 105 ? 15.915 -4.650 1.982 1.00 81.19 105 VAL A O 1
ATOM 809 N N . ALA A 1 106 ? 16.471 -6.794 1.567 1.00 82.12 106 ALA A N 1
ATOM 810 C CA . ALA A 1 106 ? 15.139 -7.207 1.152 1.00 82.12 106 ALA A CA 1
ATOM 811 C C . ALA A 1 106 ? 14.257 -7.358 2.399 1.00 82.12 106 ALA A C 1
ATOM 813 O O . ALA A 1 106 ? 14.533 -8.189 3.263 1.00 82.12 106 ALA A O 1
ATOM 814 N N . LEU A 1 107 ? 13.226 -6.523 2.493 1.00 81.69 107 LEU A N 1
ATOM 815 C CA . LEU A 1 107 ? 12.216 -6.562 3.545 1.00 81.69 107 LEU A CA 1
ATOM 816 C C . LEU A 1 107 ? 10.847 -6.826 2.909 1.00 81.69 107 LEU A C 1
ATOM 818 O O . LEU A 1 107 ? 10.649 -6.442 1.752 1.00 81.69 107 LEU A O 1
ATOM 822 N N . PRO A 1 108 ? 9.912 -7.451 3.642 1.00 81.94 108 PRO A N 1
ATOM 823 C CA . PRO A 1 108 ? 8.554 -7.655 3.156 1.00 81.94 108 PRO A CA 1
ATOM 824 C C . PRO A 1 108 ? 7.884 -6.315 2.831 1.00 81.94 108 PRO A C 1
ATOM 826 O O . PRO A 1 108 ? 8.097 -5.310 3.518 1.00 81.94 108 PRO A O 1
ATOM 829 N N . ILE A 1 109 ? 7.080 -6.315 1.769 1.00 82.75 109 ILE A N 1
ATOM 830 C CA . ILE A 1 109 ? 6.224 -5.185 1.409 1.00 82.75 109 ILE A CA 1
ATOM 831 C C . ILE A 1 109 ? 4.927 -5.334 2.213 1.00 82.75 109 ILE A C 1
ATOM 833 O O . ILE A 1 109 ? 4.320 -6.398 2.128 1.00 82.75 109 ILE A O 1
ATOM 837 N N . PRO A 1 110 ? 4.506 -4.329 2.998 1.00 85.50 110 PRO A N 1
ATOM 838 C CA . PRO A 1 110 ? 3.256 -4.424 3.738 1.00 85.50 110 PRO A CA 1
ATOM 839 C C . PRO A 1 110 ? 2.039 -4.194 2.826 1.00 85.50 110 PRO A C 1
ATOM 841 O O . PRO A 1 110 ? 2.139 -3.432 1.859 1.00 85.50 110 PRO A O 1
ATOM 844 N N . THR A 1 111 ? 0.889 -4.781 3.162 1.00 84.06 111 THR A N 1
ATOM 845 C CA . THR A 1 111 ? -0.431 -4.376 2.638 1.00 84.06 111 THR A CA 1
ATOM 846 C C . THR A 1 111 ? -1.090 -3.386 3.601 1.00 84.06 111 THR A C 1
ATOM 848 O O . THR A 1 111 ? -0.655 -3.252 4.749 1.00 84.06 111 THR A O 1
ATOM 851 N N . LEU A 1 112 ? -2.072 -2.616 3.117 1.00 87.69 112 LEU A N 1
ATOM 852 C CA . LEU A 1 112 ? -2.785 -1.611 3.907 1.00 87.69 112 LEU A CA 1
ATOM 853 C C . LEU A 1 112 ? -4.291 -1.680 3.675 1.00 87.69 112 LEU A C 1
ATOM 855 O O . LEU A 1 112 ? -4.733 -1.514 2.542 1.00 87.69 112 LEU A O 1
ATOM 859 N N . HIS A 1 113 ? -5.054 -1.701 4.765 1.00 85.31 113 HIS A N 1
ATOM 860 C CA . HIS A 1 113 ? -6.493 -1.460 4.759 1.00 85.31 113 HIS A CA 1
ATOM 861 C C . HIS A 1 113 ? -6.806 -0.169 5.526 1.00 85.31 113 HIS A C 1
ATOM 863 O O . HIS A 1 113 ? -6.289 0.070 6.620 1.00 85.31 113 HIS A O 1
ATOM 869 N N . VAL A 1 114 ? -7.628 0.716 4.951 1.00 89.56 114 VAL A N 1
ATOM 870 C CA . VAL A 1 114 ? -7.923 2.034 5.540 1.00 89.56 114 VAL A CA 1
ATOM 871 C C . VAL A 1 114 ? -9.416 2.307 5.615 1.00 89.56 114 VAL A C 1
ATOM 873 O O . VAL A 1 114 ? -10.113 2.316 4.603 1.00 89.56 114 VAL A O 1
ATOM 876 N N . SER A 1 115 ? -9.906 2.622 6.813 1.00 88.38 115 SER A N 1
ATOM 877 C CA . SER A 1 115 ? -11.327 2.880 7.056 1.00 88.38 115 SER A CA 1
ATOM 878 C C . SER A 1 115 ? -11.545 4.177 7.837 1.00 88.38 115 SER A C 1
ATOM 880 O O . SER A 1 115 ? -10.875 4.477 8.824 1.00 88.38 115 SER A O 1
ATOM 882 N N . ALA A 1 116 ? -12.487 5.006 7.381 1.00 90.06 116 ALA A N 1
ATOM 883 C CA . ALA A 1 116 ? -12.866 6.217 8.102 1.00 90.06 116 ALA A CA 1
ATOM 884 C C . ALA A 1 116 ? -13.794 5.868 9.269 1.00 90.06 116 ALA A C 1
ATOM 886 O O . ALA A 1 116 ? -14.925 5.433 9.058 1.00 90.06 116 ALA A O 1
ATOM 887 N N . THR A 1 117 ? -13.340 6.109 10.498 1.00 86.56 117 THR A N 1
ATOM 888 C CA . THR A 1 117 ? -14.119 5.829 11.716 1.00 86.56 117 THR A CA 1
ATOM 889 C C . THR A 1 117 ? -14.872 7.057 12.222 1.00 86.56 117 THR A C 1
ATOM 891 O O . THR A 1 117 ? -15.825 6.934 12.990 1.00 86.56 117 THR A O 1
ATOM 894 N N . SER A 1 118 ? -14.489 8.263 11.788 1.00 88.12 118 SER A N 1
ATOM 895 C CA . SER A 1 118 ? -15.209 9.498 12.111 1.00 88.12 118 SER A CA 1
ATOM 896 C C . SER A 1 118 ? -14.986 10.607 11.073 1.00 88.12 118 SER A C 1
ATOM 898 O O . SER A 1 118 ? -14.298 10.434 10.064 1.00 88.12 118 SER A O 1
ATOM 900 N N . GLU A 1 119 ? -15.550 11.788 11.333 1.00 92.94 119 GLU A N 1
ATOM 901 C CA . GLU A 1 119 ? -15.275 13.015 10.573 1.00 92.94 119 GLU A CA 1
ATOM 902 C C . GLU A 1 119 ? -13.818 13.504 10.704 1.00 92.94 119 GLU A C 1
ATOM 904 O O . GLU A 1 119 ? -13.373 14.335 9.917 1.00 92.94 119 GLU A O 1
ATOM 909 N N . SER A 1 120 ? -13.057 12.998 11.678 1.00 92.88 120 SER A N 1
ATOM 910 C CA . SER A 1 120 ? -11.682 13.436 11.951 1.00 92.88 120 SER A CA 1
ATOM 911 C C . SER A 1 120 ? -10.687 12.296 12.153 1.00 92.88 120 SER A C 1
ATOM 913 O O . SER A 1 120 ? -9.564 12.555 12.595 1.00 92.88 120 SER A O 1
ATOM 915 N N . THR A 1 121 ? -11.095 11.057 11.871 1.00 91.44 121 THR A N 1
ATOM 916 C CA . THR A 1 121 ? -10.310 9.865 12.194 1.00 91.44 121 THR A CA 1
ATOM 917 C C . THR A 1 121 ? -10.366 8.837 11.074 1.00 91.44 121 THR A C 1
ATOM 919 O O . THR A 1 121 ? -11.449 8.507 10.586 1.00 91.44 121 THR A O 1
ATOM 922 N N . ILE A 1 122 ? -9.196 8.320 10.703 1.00 92.19 122 ILE A N 1
ATOM 923 C CA . ILE A 1 122 ? -9.032 7.156 9.831 1.00 92.19 122 ILE A CA 1
ATOM 924 C C . ILE A 1 122 ? -8.239 6.102 10.604 1.00 92.19 122 ILE A C 1
ATOM 926 O O . ILE A 1 122 ? -7.205 6.405 11.200 1.00 92.19 122 ILE A O 1
ATOM 930 N N . PHE A 1 123 ? -8.749 4.878 10.608 1.00 88.69 123 PHE A N 1
ATOM 931 C CA . PHE A 1 123 ? -8.052 3.705 11.105 1.00 88.69 123 PHE A CA 1
ATOM 932 C C . PHE A 1 123 ? -7.267 3.079 9.957 1.00 88.69 123 PHE A C 1
ATOM 934 O O . PHE A 1 123 ? -7.784 2.944 8.846 1.00 88.69 123 PHE A O 1
ATOM 941 N N . VAL A 1 124 ? -6.004 2.764 10.216 1.00 90.31 124 VAL A N 1
ATOM 942 C CA . VAL A 1 124 ? -5.080 2.199 9.236 1.00 90.31 124 VAL A CA 1
ATOM 943 C C . VAL A 1 124 ? -4.605 0.867 9.780 1.00 90.31 124 VAL A C 1
ATOM 945 O O . VAL A 1 124 ? -3.907 0.848 10.793 1.00 90.31 124 VAL A O 1
ATOM 948 N N . VAL A 1 125 ? -4.962 -0.214 9.101 1.00 86.00 125 VAL A N 1
ATOM 949 C CA . VAL A 1 125 ? -4.457 -1.561 9.363 1.00 86.00 125 VAL A CA 1
ATOM 950 C C . VAL A 1 125 ? -3.355 -1.859 8.358 1.00 86.00 125 VAL A C 1
ATOM 952 O O . VAL A 1 125 ? -3.429 -1.438 7.202 1.00 86.00 125 VAL A O 1
ATOM 955 N N . TYR A 1 126 ? -2.297 -2.514 8.815 1.00 87.56 126 TYR A N 1
ATOM 956 C CA . TYR A 1 126 ? -1.171 -2.921 7.993 1.00 87.56 126 TYR A CA 1
ATOM 957 C C . TYR A 1 126 ? -0.784 -4.361 8.294 1.00 87.56 126 TYR A C 1
ATOM 959 O O . TYR A 1 126 ? -0.650 -4.738 9.458 1.00 87.56 126 TYR A O 1
ATOM 967 N N . ASN A 1 127 ? -0.515 -5.119 7.233 1.00 84.25 127 ASN A N 1
ATOM 968 C CA . ASN A 1 127 ? -0.165 -6.533 7.324 1.00 84.25 127 ASN A CA 1
ATOM 969 C C . ASN A 1 127 ? 1.207 -6.769 6.681 1.00 84.25 127 ASN A C 1
ATOM 971 O O . ASN A 1 127 ? 1.511 -6.189 5.637 1.00 84.25 127 ASN A O 1
ATOM 975 N N . TYR A 1 128 ? 2.073 -7.573 7.301 1.00 79.75 128 TYR A N 1
ATOM 976 C CA . TYR A 1 128 ? 3.353 -7.993 6.716 1.00 79.75 128 TYR A CA 1
ATOM 977 C C . TYR A 1 128 ? 3.891 -9.288 7.337 1.00 79.75 128 TYR A C 1
ATOM 979 O O . TYR A 1 128 ? 3.691 -9.567 8.519 1.00 79.75 128 TYR A O 1
ATOM 987 N N . LEU A 1 129 ? 4.674 -10.051 6.562 1.00 73.94 129 LEU A N 1
ATOM 988 C CA . LEU A 1 129 ? 5.342 -11.253 7.072 1.00 73.94 129 LEU A CA 1
ATOM 989 C C . LEU A 1 129 ? 6.387 -10.875 8.118 1.00 73.94 129 LEU A C 1
ATOM 991 O O . LEU A 1 129 ? 7.374 -10.205 7.813 1.00 73.94 129 LEU A O 1
ATOM 995 N N . ASN A 1 130 ? 6.216 -11.347 9.348 1.00 69.69 130 ASN A N 1
ATOM 996 C CA . ASN A 1 130 ? 7.206 -11.138 10.393 1.00 69.69 130 ASN A CA 1
ATOM 997 C C . ASN A 1 130 ? 8.412 -12.072 10.182 1.00 69.69 130 ASN A C 1
ATOM 999 O O . ASN A 1 130 ? 8.446 -13.204 10.663 1.00 69.69 130 ASN A O 1
ATOM 1003 N N . THR A 1 131 ? 9.395 -11.613 9.408 1.00 70.19 131 THR A N 1
ATOM 1004 C CA . THR A 1 131 ? 10.652 -12.329 9.147 1.00 70.19 131 THR A CA 1
ATOM 1005 C C . THR A 1 131 ? 11.797 -11.782 10.001 1.00 70.19 131 THR A C 1
ATOM 1007 O O . TH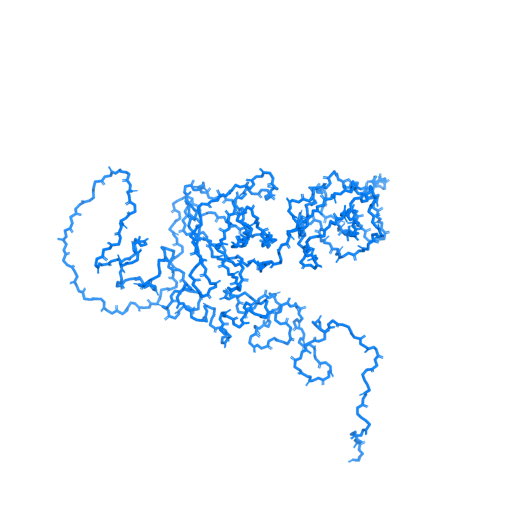R A 1 131 ? 11.795 -10.607 10.375 1.00 70.19 131 THR A O 1
ATOM 1010 N N . ASP A 1 132 ? 12.835 -12.596 10.233 1.00 63.50 132 ASP A N 1
ATOM 1011 C CA . ASP A 1 132 ? 14.124 -12.112 10.753 1.00 63.50 132 ASP A CA 1
ATOM 1012 C C . ASP A 1 132 ? 14.578 -10.899 9.918 1.00 63.50 132 ASP A C 1
ATOM 1014 O O . ASP A 1 132 ? 14.651 -10.997 8.692 1.00 63.50 132 ASP A O 1
ATOM 1018 N N . GLY A 1 133 ? 14.857 -9.750 10.542 1.00 62.78 133 GLY A N 1
ATOM 1019 C CA . GLY A 1 133 ? 15.160 -8.523 9.794 1.00 62.78 133 GLY A CA 1
ATOM 1020 C C . GLY A 1 133 ? 14.257 -7.322 10.091 1.00 62.78 133 GLY A C 1
ATOM 1021 O O . GLY A 1 133 ? 14.582 -6.200 9.687 1.00 62.78 133 GLY A O 1
ATOM 1022 N N . VAL A 1 134 ? 13.114 -7.537 10.751 1.00 66.75 134 VAL A N 1
ATOM 1023 C CA . VAL A 1 134 ? 12.048 -6.536 10.912 1.00 66.75 134 VAL A CA 1
ATOM 1024 C C . VAL A 1 134 ? 11.955 -6.026 12.354 1.00 66.75 134 VAL A C 1
ATOM 1026 O O . VAL A 1 134 ? 11.874 -6.808 13.295 1.00 66.75 134 VAL A O 1
ATOM 1029 N N . PHE A 1 135 ? 11.940 -4.697 12.540 1.00 70.44 135 PHE A N 1
ATOM 1030 C CA . PHE A 1 135 ? 11.815 -4.059 13.869 1.00 70.44 135 PHE A CA 1
ATOM 1031 C C . PHE A 1 135 ? 10.649 -3.060 13.987 1.00 70.44 135 PHE A C 1
ATOM 1033 O O . PHE A 1 135 ? 10.478 -2.417 15.022 1.00 70.44 135 PHE A O 1
ATOM 1040 N N . GLY A 1 136 ? 9.853 -2.880 12.935 1.00 77.88 136 GLY A N 1
ATOM 1041 C CA . GLY A 1 136 ? 8.666 -2.027 12.970 1.00 77.88 136 GLY A CA 1
ATOM 1042 C C . GLY A 1 136 ? 8.257 -1.532 11.593 1.00 77.88 136 GLY A C 1
ATOM 1043 O O . GLY A 1 136 ? 8.840 -1.925 10.585 1.00 77.88 136 GLY A O 1
ATOM 1044 N N . ILE A 1 137 ? 7.289 -0.623 11.558 1.00 85.38 137 ILE A N 1
ATOM 1045 C CA . ILE A 1 137 ? 6.750 -0.050 10.327 1.00 85.38 137 ILE A CA 1
ATOM 1046 C C . ILE A 1 137 ? 6.784 1.479 10.387 1.00 85.38 137 ILE A C 1
ATOM 1048 O O . ILE A 1 137 ? 6.732 2.087 11.458 1.00 85.38 137 ILE A O 1
ATOM 1052 N N . LYS A 1 138 ? 6.886 2.119 9.226 1.00 89.25 138 LYS A N 1
ATOM 1053 C CA . LYS A 1 138 ? 6.584 3.539 9.061 1.00 89.25 138 LYS A CA 1
ATOM 1054 C C . LYS A 1 138 ? 5.343 3.667 8.200 1.00 89.25 138 LYS A C 1
ATOM 1056 O O . LYS A 1 138 ? 5.368 3.236 7.053 1.00 89.25 138 LYS A O 1
ATOM 1061 N N . VAL A 1 139 ? 4.321 4.322 8.735 1.00 92.31 139 VAL A N 1
ATOM 1062 C CA . VAL A 1 139 ? 3.116 4.706 7.997 1.00 92.31 139 VAL A CA 1
ATOM 1063 C C . VAL A 1 139 ? 3.207 6.192 7.659 1.00 92.31 139 VAL A C 1
ATOM 1065 O O . VAL A 1 139 ? 3.567 7.017 8.504 1.00 92.31 139 VAL A O 1
ATOM 1068 N N . GLU A 1 140 ? 2.902 6.548 6.417 1.00 93.81 140 GLU A N 1
ATOM 1069 C CA . GLU A 1 140 ? 2.885 7.929 5.945 1.00 93.81 140 GLU A CA 1
ATOM 1070 C C . GLU A 1 140 ? 1.513 8.303 5.396 1.00 93.81 140 GLU A C 1
ATOM 1072 O O . GLU A 1 140 ? 0.881 7.533 4.675 1.00 93.81 140 GLU A O 1
ATOM 1077 N N . ARG A 1 141 ? 1.093 9.534 5.693 1.00 95.69 141 ARG A N 1
ATOM 1078 C CA . ARG A 1 141 ? -0.125 10.151 5.175 1.00 95.69 141 ARG A CA 1
ATOM 1079 C C . ARG A 1 141 ? 0.215 11.236 4.164 1.00 95.69 141 ARG A C 1
ATOM 1081 O O . ARG A 1 141 ? 0.942 12.174 4.497 1.00 95.69 141 ARG A O 1
ATOM 1088 N N . GLY A 1 142 ? -0.364 11.136 2.976 1.00 93.44 142 GLY A N 1
ATOM 1089 C CA . GLY A 1 142 ? -0.370 12.143 1.921 1.00 93.44 142 GLY A CA 1
ATOM 1090 C C . GLY A 1 142 ? -1.712 12.870 1.816 1.00 93.44 142 GLY A C 1
ATOM 1091 O O . GLY A 1 142 ? -2.715 12.489 2.422 1.00 93.44 142 GLY A O 1
ATOM 1092 N N . ASN A 1 143 ? -1.737 13.947 1.033 1.00 91.50 143 ASN A N 1
ATOM 1093 C CA . ASN A 1 143 ? -2.977 14.666 0.723 1.00 91.50 143 ASN A CA 1
ATOM 1094 C C . ASN A 1 143 ? -3.764 13.959 -0.404 1.00 91.50 143 ASN A C 1
ATOM 1096 O O . ASN A 1 143 ? -3.264 13.018 -1.007 1.00 91.50 143 ASN A O 1
ATOM 1100 N N . ALA A 1 144 ? -4.953 14.458 -0.756 1.00 88.12 144 ALA A N 1
ATOM 1101 C CA . ALA A 1 144 ? -5.824 13.874 -1.787 1.00 88.12 144 ALA A CA 1
ATOM 1102 C C . ALA A 1 144 ? -5.196 13.696 -3.188 1.00 88.12 144 ALA A C 1
ATOM 1104 O O . ALA A 1 144 ? -5.774 13.016 -4.034 1.00 88.12 144 ALA A O 1
ATOM 1105 N N . SER A 1 145 ? -4.061 14.337 -3.493 1.00 80.56 145 SER A N 1
ATOM 1106 C CA . SER A 1 145 ? -3.388 14.132 -4.778 1.00 80.56 145 SER A CA 1
ATOM 1107 C C . SER A 1 145 ? -2.486 12.900 -4.795 1.00 80.56 145 SER A C 1
ATOM 1109 O O . SER A 1 145 ? -2.028 12.545 -5.882 1.00 80.56 145 SER A O 1
ATOM 1111 N N . CYS A 1 146 ? -2.217 12.310 -3.624 1.00 81.19 146 CYS A N 1
ATOM 1112 C CA . CYS A 1 146 ? -1.195 11.294 -3.380 1.00 81.19 146 CYS A CA 1
ATOM 1113 C C . CYS A 1 146 ? 0.164 11.693 -3.969 1.00 81.19 146 CYS A C 1
ATOM 1115 O O . CYS A 1 146 ? 0.887 10.864 -4.514 1.00 81.19 146 CYS A O 1
ATOM 1117 N N . ASP A 1 147 ? 0.491 12.992 -3.929 1.00 78.12 147 ASP A N 1
ATOM 1118 C CA . ASP A 1 147 ? 1.775 13.438 -4.462 1.00 78.12 147 ASP A CA 1
ATOM 1119 C C . ASP A 1 147 ? 2.887 12.980 -3.505 1.00 78.12 147 ASP A C 1
ATOM 1121 O O . ASP A 1 147 ? 2.743 13.170 -2.293 1.00 78.12 147 ASP A O 1
ATOM 1125 N N . PRO A 1 148 ? 3.995 12.436 -4.021 1.00 75.31 148 PRO A N 1
ATOM 1126 C CA . PRO A 1 148 ? 5.199 12.079 -3.264 1.00 75.31 148 PRO A CA 1
ATOM 1127 C C . PRO A 1 148 ? 5.595 13.060 -2.169 1.00 75.31 148 PRO A C 1
ATOM 1129 O O . PRO A 1 148 ? 5.856 12.692 -1.028 1.00 75.31 148 PRO A O 1
ATOM 1132 N N . SER A 1 149 ? 5.609 14.343 -2.519 1.00 82.00 149 SER A N 1
ATOM 1133 C CA . SER A 1 149 ? 6.054 15.423 -1.644 1.00 82.00 149 SER A CA 1
ATOM 1134 C C . SER A 1 149 ? 5.042 15.773 -0.555 1.00 82.00 149 SER A C 1
ATOM 1136 O O . SER A 1 149 ? 5.359 16.535 0.359 1.00 82.00 149 SER A O 1
ATOM 1138 N N . SER A 1 150 ? 3.822 15.239 -0.650 1.00 88.94 150 SER A N 1
ATOM 1139 C CA . SER A 1 150 ? 2.765 15.450 0.334 1.00 88.94 150 SER A CA 1
ATOM 1140 C C . SER A 1 150 ? 2.822 14.481 1.509 1.00 88.94 150 SER A C 1
ATOM 1142 O O . SER A 1 150 ? 2.193 14.761 2.529 1.00 88.94 150 SER A O 1
ATOM 1144 N N . PHE A 1 151 ? 3.541 13.362 1.373 1.00 91.12 151 PHE A N 1
ATOM 1145 C CA . PHE A 1 151 ? 3.574 12.326 2.395 1.00 91.12 151 PHE A CA 1
ATOM 1146 C C . PHE A 1 151 ? 4.383 12.758 3.616 1.00 91.12 151 PHE A C 1
ATOM 1148 O O . PHE A 1 151 ? 5.508 13.252 3.526 1.00 91.12 151 PHE A O 1
ATOM 1155 N N . THR A 1 152 ? 3.789 12.550 4.786 1.00 93.50 152 THR A N 1
ATOM 1156 C CA . THR A 1 152 ? 4.412 12.790 6.088 1.00 93.50 152 THR A CA 1
ATOM 1157 C C . THR A 1 152 ? 4.170 11.598 6.997 1.00 93.50 152 THR A C 1
ATOM 1159 O O . THR A 1 152 ? 3.051 11.089 7.036 1.00 93.50 152 THR A O 1
ATOM 1162 N N . ALA A 1 153 ? 5.191 11.175 7.743 1.00 92.19 153 ALA A N 1
ATOM 1163 C CA . ALA A 1 153 ? 5.049 10.095 8.712 1.00 92.19 153 ALA A CA 1
ATOM 1164 C C . ALA A 1 153 ? 4.012 10.448 9.787 1.00 92.19 153 ALA A C 1
ATOM 1166 O O . ALA A 1 153 ? 4.040 11.549 10.348 1.00 92.19 153 ALA A O 1
ATOM 1167 N N . ILE A 1 154 ? 3.132 9.497 10.080 1.00 92.38 154 ILE A N 1
ATOM 1168 C CA . ILE A 1 154 ? 2.243 9.531 11.241 1.00 92.38 154 ILE A CA 1
ATOM 1169 C C . ILE A 1 154 ? 2.788 8.578 12.313 1.00 92.38 154 ILE A C 1
ATOM 1171 O O . ILE A 1 154 ? 3.579 7.687 11.990 1.00 92.38 154 ILE A O 1
ATOM 1175 N N . PRO A 1 155 ? 2.428 8.761 13.596 1.00 84.00 155 PRO A N 1
ATOM 1176 C CA . PRO A 1 155 ? 2.716 7.753 14.608 1.00 84.00 155 PRO A CA 1
ATOM 1177 C C . PRO A 1 155 ? 2.157 6.400 14.156 1.00 84.00 155 PRO A C 1
ATOM 1179 O O . PRO A 1 155 ? 1.008 6.322 13.732 1.00 84.00 155 PRO A O 1
ATOM 1182 N N . ALA A 1 156 ? 2.972 5.356 14.223 1.00 71.62 156 ALA A N 1
ATOM 1183 C CA . ALA A 1 156 ? 2.549 3.979 14.023 1.00 71.62 156 ALA A CA 1
ATOM 1184 C C . ALA A 1 156 ? 3.002 3.180 15.240 1.00 71.62 156 ALA A C 1
ATOM 1186 O O . ALA A 1 156 ? 4.100 3.421 15.760 1.00 71.62 156 ALA A O 1
ATOM 1187 N N . GLU A 1 157 ? 2.147 2.282 15.715 1.00 63.94 157 GLU A N 1
ATOM 1188 C CA . GLU A 1 157 ? 2.555 1.321 16.729 1.00 63.94 157 GLU A CA 1
ATOM 1189 C C . GLU A 1 157 ? 3.489 0.277 16.095 1.00 63.94 157 GLU A C 1
ATOM 1191 O O . GLU A 1 157 ? 3.615 0.183 14.872 1.00 63.94 157 GLU A O 1
ATOM 1196 N N . ALA A 1 158 ? 4.249 -0.446 16.913 1.00 56.88 158 ALA A N 1
ATOM 1197 C CA . ALA A 1 158 ? 4.947 -1.621 16.407 1.00 56.88 158 ALA A CA 1
ATOM 1198 C C . ALA A 1 158 ? 3.901 -2.731 16.242 1.00 56.88 158 ALA A C 1
ATOM 1200 O O . ALA A 1 158 ? 3.095 -2.909 17.152 1.00 56.88 158 ALA A O 1
ATOM 1201 N N . ALA A 1 159 ? 3.912 -3.463 15.122 1.00 53.59 159 ALA A N 1
ATOM 1202 C CA . ALA A 1 159 ? 3.055 -4.639 14.992 1.00 53.59 159 ALA A CA 1
ATOM 1203 C C . ALA A 1 159 ? 3.373 -5.640 16.111 1.00 53.59 159 ALA A C 1
ATOM 1205 O O . ALA A 1 159 ? 4.538 -5.778 16.512 1.00 53.59 159 ALA A O 1
ATOM 1206 N N . ASP A 1 160 ? 2.351 -6.347 16.589 1.00 51.06 160 ASP A N 1
ATOM 1207 C CA . ASP A 1 160 ? 2.568 -7.530 17.414 1.00 51.06 160 ASP A CA 1
ATOM 1208 C C . ASP A 1 160 ? 3.198 -8.645 16.554 1.00 51.06 160 ASP A C 1
ATOM 1210 O O . ASP A 1 160 ? 3.295 -8.568 15.326 1.00 51.06 160 ASP A O 1
ATOM 1214 N N . MET A 1 161 ? 3.671 -9.703 17.202 1.00 45.75 161 MET A N 1
ATOM 1215 C CA . MET A 1 161 ? 4.357 -10.832 16.578 1.00 45.75 161 MET A CA 1
ATOM 1216 C C . MET A 1 161 ? 3.531 -11.584 15.512 1.00 45.75 161 MET A C 1
ATOM 1218 O O . MET A 1 161 ? 4.097 -12.464 14.864 1.00 45.75 161 MET A O 1
ATOM 1222 N N . THR A 1 162 ? 2.247 -11.258 15.330 1.00 54.38 162 THR A N 1
ATOM 1223 C CA . THR A 1 162 ? 1.262 -11.929 14.463 1.00 54.38 162 THR A CA 1
ATOM 1224 C C . THR A 1 162 ? 1.203 -11.408 13.026 1.00 54.38 162 THR A C 1
ATOM 1226 O O . THR A 1 162 ? 0.547 -12.033 12.206 1.00 54.38 162 THR A O 1
ATOM 1229 N N . GLY A 1 163 ? 1.889 -10.308 12.694 1.00 64.94 163 GLY A N 1
ATOM 1230 C CA . GLY A 1 163 ? 1.958 -9.801 11.316 1.00 64.94 163 GLY A CA 1
ATOM 1231 C C . GLY A 1 163 ? 0.841 -8.833 10.909 1.00 64.94 163 GLY A C 1
ATOM 1232 O O . GLY A 1 163 ? 0.987 -8.197 9.871 1.00 64.94 163 GLY A O 1
ATOM 1233 N N . ILE A 1 164 ? -0.189 -8.641 11.741 1.00 75.81 164 ILE A N 1
ATOM 1234 C CA . ILE A 1 164 ? -1.193 -7.570 11.620 1.00 75.81 164 ILE A CA 1
ATOM 1235 C C . ILE A 1 164 ? -0.898 -6.499 12.675 1.00 75.81 164 ILE A C 1
ATOM 1237 O O . ILE A 1 164 ? -0.625 -6.799 13.839 1.00 75.81 164 ILE A O 1
ATOM 1241 N N . GLY A 1 165 ? -0.933 -5.231 12.282 1.00 79.19 165 GLY A N 1
ATOM 1242 C CA . GLY A 1 165 ? -0.859 -4.104 13.205 1.00 79.19 165 GLY A CA 1
ATOM 1243 C C . GLY A 1 165 ? -1.686 -2.927 12.712 1.00 79.19 165 GLY A C 1
ATOM 1244 O O . GLY A 1 165 ? -2.192 -2.922 11.595 1.00 79.19 165 GLY A O 1
ATOM 1245 N N . PHE A 1 166 ? -1.838 -1.906 13.550 1.00 83.38 166 PHE A N 1
ATOM 1246 C CA . PHE A 1 166 ? -2.684 -0.766 13.214 1.00 83.38 166 PHE A CA 1
ATOM 1247 C C . PHE A 1 166 ? -2.112 0.560 13.719 1.00 83.38 166 PHE A C 1
ATOM 1249 O O . PHE A 1 166 ? -1.132 0.638 14.469 1.00 83.38 166 PHE A O 1
ATOM 1256 N N . THR A 1 167 ? -2.711 1.644 13.240 1.00 87.12 167 THR A N 1
ATOM 1257 C CA . THR A 1 167 ? -2.587 2.980 13.811 1.00 87.12 167 THR A CA 1
ATOM 1258 C C . THR A 1 167 ? -3.857 3.785 13.561 1.00 87.12 167 THR A C 1
ATOM 1260 O O . THR A 1 167 ? -4.612 3.527 12.624 1.00 87.12 167 THR A O 1
ATOM 1263 N N . THR A 1 168 ? -4.093 4.790 14.401 1.00 87.81 168 THR A N 1
ATOM 1264 C CA . THR A 1 168 ? -5.222 5.709 14.260 1.00 87.81 168 THR A CA 1
ATOM 1265 C C . THR A 1 168 ? -4.717 7.101 13.896 1.00 87.81 168 THR A C 1
ATOM 1267 O O . THR A 1 168 ? -4.050 7.772 14.686 1.00 87.81 168 THR A O 1
ATOM 1270 N N . ASP A 1 169 ? -5.075 7.570 12.705 1.00 93.12 169 ASP A N 1
ATOM 1271 C CA . ASP A 1 169 ? -4.767 8.916 12.236 1.00 93.12 169 ASP A CA 1
ATOM 1272 C C . ASP A 1 169 ? -5.891 9.874 12.635 1.00 93.12 169 ASP A C 1
ATOM 1274 O O . ASP A 1 169 ? -7.031 9.744 12.190 1.00 93.12 169 ASP A O 1
ATOM 1278 N N . THR A 1 170 ? -5.577 10.823 13.515 1.00 92.56 170 THR A N 1
ATOM 1279 C CA . THR A 1 170 ? -6.552 11.713 14.163 1.00 92.56 170 THR A CA 1
ATOM 1280 C C . THR A 1 170 ? -6.342 13.175 13.776 1.00 92.56 170 THR A C 1
ATOM 1282 O O . THR A 1 170 ? -5.300 13.575 13.253 1.00 92.56 170 THR A O 1
ATOM 1285 N N . GLY A 1 171 ? -7.341 14.015 14.063 1.00 92.56 171 GLY A N 1
ATOM 1286 C CA . GLY A 1 171 ? -7.272 15.453 13.789 1.00 92.56 171 GLY A CA 1
ATOM 1287 C C . GLY A 1 171 ? -7.407 15.790 12.304 1.00 92.56 171 GLY A C 1
ATOM 1288 O O . GLY A 1 171 ? -6.919 16.828 11.850 1.00 92.56 171 GLY A O 1
ATOM 1289 N N . LEU A 1 172 ? -8.052 14.906 11.545 1.00 95.38 172 LEU A N 1
ATOM 1290 C CA . LEU A 1 172 ? -8.289 15.070 10.120 1.00 95.38 172 LEU A CA 1
ATOM 1291 C C . LEU A 1 172 ? -9.450 16.030 9.849 1.00 95.38 172 LEU A C 1
ATOM 1293 O O . LEU A 1 172 ? -10.287 16.302 10.708 1.00 95.38 172 LEU A O 1
ATOM 1297 N N . THR A 1 173 ? -9.480 16.577 8.636 1.00 96.19 173 THR A N 1
ATOM 1298 C CA . THR A 1 173 ? -10.588 17.425 8.183 1.00 96.19 173 THR A CA 1
ATOM 1299 C C . THR A 1 173 ? -11.721 16.543 7.674 1.00 96.19 173 THR A C 1
ATOM 1301 O O . THR A 1 173 ? -11.455 15.599 6.937 1.00 96.19 173 THR A O 1
ATOM 1304 N N . ALA A 1 174 ? -12.967 16.861 8.028 1.00 95.50 174 ALA A N 1
ATOM 1305 C CA . ALA A 1 174 ? -14.156 16.151 7.552 1.00 95.50 174 ALA A CA 1
ATOM 1306 C C . ALA A 1 174 ? -14.286 16.182 6.024 1.00 95.50 174 ALA A C 1
ATOM 1308 O O . ALA A 1 174 ? -13.865 17.151 5.381 1.00 95.50 174 ALA A O 1
ATOM 1309 N N . ASN A 1 175 ? -14.892 15.136 5.455 1.00 94.69 175 ASN A N 1
ATOM 1310 C CA . ASN A 1 175 ? -15.118 14.980 4.016 1.00 94.69 175 ASN A CA 1
ATOM 1311 C C . ASN A 1 175 ? -13.857 15.241 3.167 1.00 94.69 175 ASN A C 1
ATOM 1313 O O . ASN A 1 175 ? -13.885 15.957 2.163 1.00 94.69 175 ASN A O 1
ATOM 1317 N N . THR A 1 176 ? -12.713 14.739 3.629 1.00 95.56 176 THR A N 1
ATOM 1318 C CA . THR A 1 176 ? -11.416 14.957 2.987 1.00 95.56 176 THR A CA 1
ATOM 1319 C C . THR A 1 176 ? -10.747 13.622 2.714 1.00 95.56 176 THR A C 1
ATOM 1321 O O . THR A 1 176 ? -10.606 12.790 3.608 1.00 95.56 176 THR A O 1
ATOM 1324 N N . THR A 1 177 ? -10.330 13.426 1.465 1.00 95.12 177 THR A N 1
ATOM 1325 C CA . THR A 1 177 ? -9.567 12.250 1.047 1.00 95.12 177 THR A CA 1
ATOM 1326 C C . THR A 1 177 ? -8.097 12.402 1.425 1.00 95.12 177 THR A C 1
ATOM 1328 O O . THR A 1 177 ? -7.470 13.425 1.133 1.00 95.12 177 THR A O 1
ATOM 1331 N N . TYR A 1 178 ? -7.544 11.354 2.021 1.00 95.50 178 TYR A N 1
ATOM 1332 C CA . TYR A 1 178 ? -6.132 11.202 2.347 1.00 95.50 178 TYR A CA 1
ATOM 1333 C C . TYR A 1 178 ? -5.586 9.941 1.682 1.00 95.50 178 TYR A C 1
ATOM 1335 O O . TYR A 1 178 ? -6.339 9.006 1.401 1.00 95.50 178 TYR A O 1
ATOM 1343 N N . CYS A 1 179 ? -4.280 9.930 1.427 1.00 92.69 179 CYS A N 1
ATOM 1344 C CA . CYS A 1 179 ? -3.581 8.767 0.888 1.00 92.69 179 CYS A CA 1
ATOM 1345 C C . CYS A 1 179 ? -2.656 8.187 1.952 1.00 92.69 179 CYS A C 1
ATOM 1347 O O . CYS A 1 179 ? -2.044 8.949 2.701 1.00 92.69 179 CYS A O 1
ATOM 1349 N N . TYR A 1 180 ? -2.516 6.869 1.985 1.00 93.69 180 TYR A N 1
ATOM 1350 C CA . TYR A 1 180 ? -1.690 6.155 2.948 1.00 93.69 180 TYR A CA 1
ATOM 1351 C C . TYR A 1 180 ? -0.767 5.183 2.233 1.00 93.69 180 TYR A C 1
ATOM 1353 O O . TYR A 1 180 ? -1.130 4.590 1.218 1.00 93.69 180 TYR A O 1
ATOM 1361 N N . ARG A 1 181 ? 0.439 5.050 2.773 1.00 92.00 181 ARG A N 1
ATOM 1362 C CA . ARG A 1 181 ? 1.441 4.070 2.355 1.00 92.00 181 ARG A CA 1
ATOM 1363 C C . ARG A 1 181 ? 2.303 3.700 3.549 1.00 92.00 181 ARG A C 1
ATOM 1365 O O . ARG A 1 181 ? 2.472 4.520 4.458 1.00 92.00 181 ARG A O 1
ATOM 1372 N N . ALA A 1 182 ? 2.880 2.510 3.540 1.00 90.75 182 ALA A N 1
ATOM 1373 C CA . ALA A 1 182 ? 3.727 2.060 4.630 1.00 90.75 182 ALA A CA 1
ATOM 1374 C C . ALA A 1 182 ? 4.963 1.317 4.139 1.00 90.75 182 ALA A C 1
ATOM 1376 O O . ALA A 1 182 ? 4.948 0.732 3.067 1.00 90.75 182 ALA A O 1
ATOM 1377 N N . ALA A 1 183 ? 6.037 1.347 4.922 1.00 89.00 183 ALA A N 1
ATOM 1378 C CA . ALA A 1 183 ? 7.252 0.590 4.650 1.00 89.00 183 ALA A CA 1
ATOM 1379 C C . ALA A 1 183 ? 7.786 -0.033 5.939 1.00 89.00 183 ALA A C 1
ATOM 1381 O O . ALA A 1 183 ? 7.816 0.611 6.995 1.00 89.00 183 ALA A O 1
ATOM 1382 N N . VAL A 1 184 ? 8.248 -1.276 5.841 1.00 87.81 184 VAL A N 1
ATOM 1383 C CA . VAL A 1 184 ? 8.836 -2.010 6.964 1.00 87.81 184 VAL A CA 1
ATOM 1384 C C . VAL A 1 184 ? 10.242 -1.484 7.261 1.00 87.81 184 VAL A C 1
ATOM 1386 O O . VAL A 1 184 ? 10.984 -1.096 6.360 1.00 87.81 184 VAL A O 1
ATOM 1389 N N . LYS A 1 185 ? 10.614 -1.429 8.538 1.00 85.25 185 LYS A N 1
ATOM 1390 C CA . LYS A 1 185 ? 11.897 -0.923 9.027 1.00 85.25 185 LYS A CA 1
ATOM 1391 C C . LYS A 1 185 ? 12.863 -2.064 9.331 1.00 85.25 185 LYS A C 1
ATOM 1393 O O . LYS A 1 185 ? 12.501 -3.015 10.025 1.00 85.25 185 LYS A O 1
ATOM 1398 N N . SER A 1 186 ? 14.111 -1.906 8.891 1.00 83.50 186 SER A N 1
ATOM 1399 C CA . SER A 1 186 ? 15.168 -2.886 9.148 1.00 83.50 186 SER A CA 1
ATOM 1400 C C . SER A 1 186 ? 15.639 -2.871 10.609 1.00 83.50 186 SER A C 1
ATOM 1402 O O . SER A 1 186 ? 15.901 -1.805 11.178 1.00 83.50 186 SER A O 1
ATOM 1404 N N . ASP A 1 187 ? 15.810 -4.054 11.202 1.00 78.69 187 ASP A N 1
ATOM 1405 C CA . ASP A 1 187 ? 16.470 -4.258 12.500 1.00 78.69 187 ASP A CA 1
ATOM 1406 C C . ASP A 1 187 ? 18.014 -4.228 12.391 1.00 78.69 187 ASP A C 1
ATOM 1408 O O . ASP A 1 187 ? 18.711 -3.794 13.313 1.00 78.69 187 ASP A O 1
ATOM 1412 N N . THR A 1 188 ? 18.550 -4.636 11.237 1.00 81.00 188 THR A N 1
ATOM 1413 C CA . THR A 1 188 ? 19.984 -4.740 10.945 1.00 81.00 188 THR A CA 1
ATOM 1414 C C . THR A 1 188 ? 20.567 -3.426 10.434 1.00 81.00 188 THR A C 1
ATOM 1416 O O . THR A 1 188 ? 21.736 -3.133 10.705 1.00 81.00 188 THR A O 1
ATOM 1419 N N . ILE A 1 189 ? 19.758 -2.598 9.759 1.00 83.06 189 ILE A N 1
ATOM 1420 C CA . ILE A 1 189 ? 20.127 -1.259 9.280 1.00 83.06 189 ILE A CA 1
ATOM 1421 C C . ILE A 1 189 ? 19.090 -0.231 9.777 1.00 83.06 189 ILE A C 1
ATOM 1423 O O . ILE A 1 189 ? 18.189 0.164 9.043 1.00 83.06 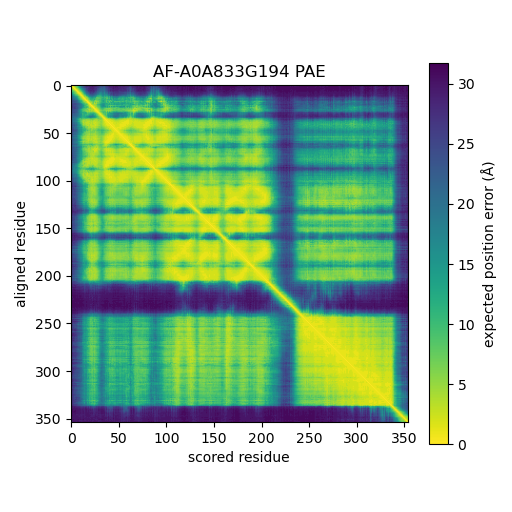189 ILE A O 1
ATOM 1427 N N . PRO A 1 190 ? 19.216 0.288 11.017 1.00 77.50 190 PRO A N 1
ATOM 1428 C CA . PRO A 1 190 ? 18.160 1.073 11.678 1.00 77.50 190 PRO A CA 1
ATOM 1429 C C . PRO A 1 190 ? 17.730 2.382 10.992 1.00 77.50 190 PRO A C 1
ATOM 1431 O O . PRO A 1 190 ? 16.746 3.001 11.407 1.00 77.50 190 PRO A O 1
ATOM 1434 N N . ALA A 1 191 ? 18.500 2.851 10.008 1.00 79.88 191 ALA A N 1
ATOM 1435 C CA . ALA A 1 191 ? 18.210 4.049 9.224 1.00 79.88 191 ALA A CA 1
ATOM 1436 C C . ALA A 1 191 ? 17.446 3.750 7.921 1.00 79.88 191 ALA A C 1
ATOM 1438 O O . ALA A 1 191 ? 17.099 4.690 7.207 1.00 79.88 191 ALA A O 1
ATOM 1439 N N . GLU A 1 192 ? 17.201 2.478 7.609 1.00 83.06 192 GLU A N 1
ATOM 1440 C CA . GLU A 1 192 ? 16.669 2.028 6.328 1.00 83.06 192 GLU A CA 1
ATOM 1441 C C . GLU A 1 192 ? 15.267 1.421 6.462 1.00 83.06 192 GLU A C 1
ATOM 1443 O O . GLU A 1 192 ? 14.916 0.795 7.468 1.00 83.06 192 GLU A O 1
ATOM 1448 N N . TYR A 1 193 ? 14.473 1.638 5.417 1.00 86.44 193 TYR A N 1
ATOM 1449 C CA . TYR A 1 193 ? 13.144 1.072 5.231 1.00 86.44 193 TYR A CA 1
ATOM 1450 C C . TYR A 1 193 ? 13.132 0.246 3.944 1.00 86.44 193 TYR A C 1
ATOM 1452 O O . TYR A 1 193 ? 13.918 0.512 3.033 1.00 86.44 193 TYR A O 1
ATOM 1460 N N . GLY A 1 194 ? 12.241 -0.739 3.888 1.00 85.69 194 GLY A N 1
ATOM 1461 C CA . GLY A 1 194 ? 11.963 -1.537 2.701 1.00 85.69 194 GLY A CA 1
ATOM 1462 C C . GLY A 1 194 ? 11.246 -0.737 1.614 1.00 85.69 194 GLY A C 1
ATOM 1463 O O . GLY A 1 194 ? 11.154 0.492 1.665 1.00 85.69 194 GLY A O 1
ATOM 1464 N N . LEU A 1 195 ? 10.719 -1.456 0.625 1.00 86.62 195 LEU A N 1
ATOM 1465 C CA . LEU A 1 195 ? 9.820 -0.863 -0.363 1.00 86.62 195 LEU A CA 1
ATOM 1466 C C . LEU A 1 195 ? 8.508 -0.462 0.325 1.00 86.62 195 LEU A C 1
ATOM 1468 O O . LEU A 1 195 ? 8.106 -1.072 1.321 1.00 86.62 195 LEU A O 1
ATOM 1472 N N . TYR A 1 196 ? 7.852 0.569 -0.199 1.00 87.44 196 TYR A N 1
ATOM 1473 C CA . TYR A 1 196 ? 6.527 0.936 0.289 1.00 87.44 196 TYR A CA 1
ATOM 1474 C C . TYR A 1 196 ? 5.464 -0.008 -0.260 1.00 87.44 196 TYR A C 1
ATOM 1476 O O . TYR A 1 196 ? 5.614 -0.533 -1.364 1.00 87.44 196 TYR A O 1
ATOM 1484 N N . SER A 1 197 ? 4.385 -0.156 0.505 1.00 87.00 197 SER A N 1
ATOM 1485 C CA . SER A 1 197 ? 3.102 -0.703 0.079 1.00 87.00 197 SER A CA 1
ATOM 1486 C C . SER A 1 197 ? 2.558 0.027 -1.148 1.00 87.00 197 SER A C 1
ATOM 1488 O O . SER A 1 197 ? 2.951 1.161 -1.452 1.00 87.00 197 SER A O 1
ATOM 1490 N N . ALA A 1 198 ? 1.553 -0.574 -1.787 1.00 81.88 198 ALA A N 1
ATOM 1491 C CA . ALA A 1 198 ? 0.660 0.182 -2.648 1.00 81.88 198 ALA A CA 1
ATOM 1492 C C . ALA A 1 198 ? 0.068 1.377 -1.873 1.00 81.88 198 ALA A C 1
ATOM 1494 O O . ALA A 1 198 ? -0.136 1.324 -0.654 1.00 81.88 198 ALA A O 1
ATOM 1495 N N . THR A 1 199 ? -0.180 2.480 -2.581 1.00 86.19 199 THR A N 1
ATOM 1496 C CA . THR A 1 199 ? -0.855 3.637 -1.985 1.00 86.19 199 THR A CA 1
ATOM 1497 C C . THR A 1 199 ? -2.359 3.392 -1.972 1.00 86.19 199 THR A C 1
ATOM 1499 O O . THR A 1 199 ? -2.965 3.270 -3.035 1.00 86.19 199 THR A O 1
ATOM 1502 N N . VAL A 1 200 ? -2.959 3.408 -0.784 1.00 88.00 200 VAL A N 1
ATOM 1503 C CA . VAL A 1 200 ? -4.413 3.312 -0.585 1.00 88.00 200 VAL A CA 1
ATOM 1504 C C . VAL A 1 200 ? -4.994 4.664 -0.185 1.00 88.00 200 VAL A C 1
ATOM 1506 O O . VAL A 1 200 ? -4.268 5.577 0.219 1.00 88.00 200 VAL A O 1
ATOM 1509 N N . THR A 1 201 ? -6.308 4.838 -0.314 1.00 91.44 201 THR A N 1
ATOM 1510 C CA . THR A 1 201 ? -6.973 6.116 -0.020 1.00 91.44 201 THR A CA 1
ATOM 1511 C C . THR A 1 201 ? -8.219 5.925 0.821 1.00 91.44 201 THR A C 1
ATOM 1513 O O . THR A 1 201 ? -8.999 5.021 0.550 1.00 91.44 201 THR A O 1
ATOM 1516 N N . ALA A 1 202 ? -8.462 6.843 1.753 1.00 93.12 202 ALA A N 1
ATOM 1517 C CA . ALA A 1 202 ? -9.685 6.891 2.547 1.00 93.12 202 ALA A CA 1
ATOM 1518 C C . ALA A 1 202 ? -10.198 8.331 2.650 1.00 93.12 202 ALA A C 1
ATOM 1520 O O . ALA A 1 202 ? -9.422 9.289 2.628 1.00 93.12 202 ALA A O 1
ATOM 1521 N N . THR A 1 203 ? -11.519 8.490 2.740 1.00 94.69 203 THR A N 1
ATOM 1522 C CA . THR A 1 203 ? -12.178 9.795 2.897 1.00 94.69 203 THR A CA 1
ATOM 1523 C C . THR A 1 203 ? -12.871 9.837 4.245 1.00 94.69 203 THR A C 1
ATOM 1525 O O . THR A 1 203 ? -13.727 8.999 4.514 1.00 94.69 203 THR A O 1
ATOM 1528 N N . THR A 1 204 ? -12.501 10.806 5.083 1.00 94.50 204 THR A N 1
ATOM 1529 C CA . THR A 1 204 ? -13.164 11.036 6.375 1.00 94.50 204 THR A CA 1
ATOM 1530 C C . THR A 1 204 ? -14.658 11.281 6.194 1.00 94.50 204 THR A C 1
ATOM 1532 O O . THR A 1 204 ? -15.104 11.785 5.159 1.00 94.50 204 THR A O 1
ATOM 1535 N N . LEU A 1 205 ? -15.443 10.960 7.221 1.00 92.12 205 LEU A N 1
ATOM 1536 C CA . LEU A 1 205 ? -16.891 11.122 7.148 1.00 92.12 205 LEU A CA 1
ATOM 1537 C C . LEU A 1 205 ? -17.294 12.602 7.024 1.00 92.12 205 LEU A C 1
ATOM 1539 O O . LEU A 1 205 ? -16.553 13.520 7.391 1.00 92.12 205 LEU A O 1
ATOM 1543 N N . GLU A 1 206 ? -18.493 12.834 6.490 1.00 91.12 206 GLU A N 1
ATOM 1544 C CA . GLU A 1 206 ? -19.134 14.151 6.489 1.00 91.12 206 GLU A CA 1
ATOM 1545 C C . GLU A 1 206 ? -19.327 14.654 7.926 1.00 91.12 206 GLU A C 1
ATOM 1547 O O . GLU A 1 206 ? -19.607 13.876 8.840 1.00 91.12 206 GLU A O 1
ATOM 1552 N N . ALA A 1 207 ? -19.217 15.969 8.122 1.00 84.94 207 ALA A N 1
ATOM 1553 C CA . ALA A 1 207 ? -19.346 16.545 9.453 1.00 84.94 207 ALA A CA 1
ATOM 1554 C C . ALA A 1 207 ? -20.745 16.277 10.039 1.00 84.94 207 ALA A C 1
ATOM 1556 O O . ALA A 1 207 ? -21.765 16.583 9.413 1.00 84.94 207 ALA A O 1
ATOM 1557 N N . GLY A 1 208 ? -20.801 15.727 11.249 1.00 72.06 208 GLY A N 1
ATOM 1558 C CA . GLY A 1 208 ? -22.043 15.327 11.910 1.00 72.06 208 GLY A CA 1
ATOM 1559 C C . GLY A 1 208 ? -22.665 14.023 11.396 1.00 72.06 208 GLY A C 1
ATOM 1560 O O . GLY A 1 208 ? -23.785 13.701 11.802 1.00 72.06 208 GLY A O 1
ATOM 1561 N N . ALA A 1 209 ? -21.975 13.264 10.538 1.00 65.81 209 ALA A N 1
ATOM 1562 C CA . ALA A 1 209 ? -22.333 11.877 10.276 1.00 65.81 209 ALA A CA 1
ATOM 1563 C C . ALA A 1 209 ? -21.984 11.034 11.512 1.00 65.81 209 ALA A C 1
ATOM 1565 O O . ALA A 1 209 ? -20.852 11.048 11.991 1.00 65.81 209 ALA A O 1
ATOM 1566 N N . THR A 1 210 ? -22.952 10.291 12.048 1.00 56.69 210 THR A N 1
ATOM 1567 C CA . THR A 1 210 ? -22.628 9.189 12.960 1.00 56.69 210 THR A CA 1
ATOM 1568 C C . THR A 1 210 ? -21.838 8.140 12.173 1.00 56.69 210 THR A C 1
ATOM 1570 O O . THR A 1 210 ? -22.243 7.872 11.035 1.00 56.69 210 THR A O 1
ATOM 1573 N N . PRO A 1 211 ? -20.766 7.543 12.737 1.00 52.97 211 PRO A N 1
ATOM 1574 C CA . PRO A 1 211 ? -20.115 6.391 12.124 1.00 52.97 211 PRO A CA 1
ATOM 1575 C C . PRO A 1 211 ? -21.179 5.372 11.726 1.00 52.97 211 PRO A C 1
ATOM 1577 O O . PRO A 1 211 ? -22.194 5.241 12.427 1.00 52.97 211 PRO A O 1
ATOM 1580 N N . LEU A 1 212 ? -20.989 4.695 10.591 1.00 47.84 212 LEU A N 1
ATOM 1581 C CA . LEU A 1 212 ? -21.861 3.578 10.255 1.00 47.84 212 LEU A CA 1
ATOM 1582 C C . LEU A 1 212 ? -21.822 2.631 11.464 1.00 47.84 212 LEU A C 1
ATOM 1584 O O . LEU A 1 212 ? -20.721 2.316 11.916 1.00 47.84 212 LEU A O 1
ATOM 1588 N N . PRO A 1 213 ? -22.971 2.263 12.062 1.00 38.97 213 PRO A N 1
ATOM 1589 C CA . PRO A 1 213 ? -22.942 1.289 13.135 1.00 38.97 213 PRO A CA 1
ATOM 1590 C C . PRO A 1 213 ? -22.235 0.053 12.587 1.00 38.97 213 PRO A C 1
ATOM 1592 O O . PRO A 1 213 ? -22.588 -0.407 11.496 1.00 38.97 213 PRO A O 1
ATOM 1595 N N 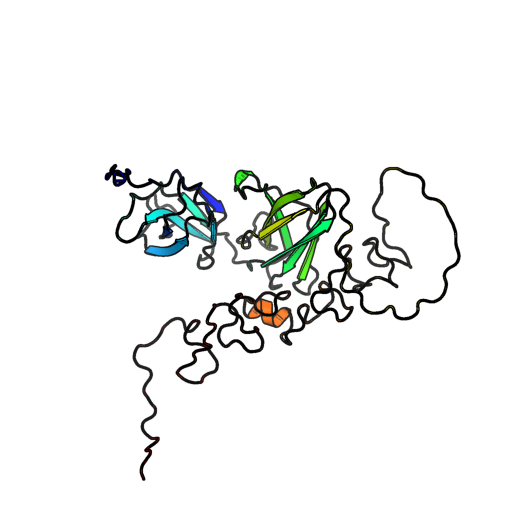. THR A 1 214 ? -21.262 -0.465 13.336 1.00 44.75 214 THR A N 1
ATOM 1596 C CA . THR A 1 214 ? -20.804 -1.846 13.180 1.00 44.75 214 THR A CA 1
ATOM 1597 C C . THR A 1 214 ? -22.043 -2.726 13.000 1.00 44.75 214 THR A C 1
ATOM 1599 O O . THR A 1 214 ? -23.070 -2.447 13.648 1.00 44.75 214 THR A O 1
ATOM 1602 N N . PRO A 1 215 ? -22.031 -3.705 12.073 1.00 33.38 215 PRO A N 1
ATOM 1603 C CA . PRO A 1 215 ? -23.178 -4.573 11.849 1.00 33.38 215 PRO A CA 1
ATOM 1604 C C . PRO A 1 215 ? -23.693 -5.052 13.204 1.00 33.38 215 PRO A C 1
ATOM 1606 O O . PRO A 1 215 ? -22.982 -5.643 14.008 1.00 33.38 215 PRO A O 1
ATOM 1609 N N . SER A 1 216 ? -24.927 -4.652 13.510 1.00 36.66 216 SER A N 1
ATOM 1610 C CA . SER A 1 216 ? -25.498 -4.837 14.834 1.00 36.66 216 SER A CA 1
ATOM 1611 C C . SER A 1 216 ? -25.776 -6.321 15.027 1.00 36.66 216 SER A C 1
ATOM 1613 O O . SER A 1 216 ? -26.849 -6.812 14.669 1.00 36.66 216 SER A O 1
ATOM 1615 N N . VAL A 1 217 ? -24.817 -7.041 15.603 1.00 39.78 217 VAL A N 1
ATOM 1616 C CA . VAL A 1 217 ? -25.085 -8.347 16.184 1.00 39.78 217 VAL A CA 1
ATOM 1617 C C . VAL A 1 217 ? -25.921 -8.090 17.430 1.00 39.78 217 VAL A C 1
ATOM 1619 O O . VAL A 1 217 ? -25.630 -7.220 18.255 1.00 39.78 217 VAL A O 1
ATOM 1622 N N . THR A 1 218 ? -27.051 -8.784 17.523 1.00 31.97 218 THR A N 1
ATOM 1623 C CA . THR A 1 218 ? -27.971 -8.676 18.655 1.00 31.97 218 THR A CA 1
ATOM 1624 C C . THR A 1 218 ? -27.202 -8.757 19.974 1.00 31.97 218 THR A C 1
ATOM 1626 O O . THR A 1 218 ? -26.493 -9.743 20.177 1.00 31.97 218 THR A O 1
ATOM 1629 N N . PRO A 1 219 ? -27.357 -7.784 20.890 1.00 33.81 219 PRO A N 1
ATOM 1630 C CA . PRO A 1 219 ? -26.589 -7.771 22.121 1.00 33.81 219 PRO A CA 1
ATOM 1631 C C . PRO A 1 219 ? -26.871 -9.032 22.937 1.00 33.81 219 PRO A C 1
ATOM 1633 O O . PRO A 1 219 ? -28.024 -9.352 23.250 1.00 33.81 219 PRO A O 1
ATOM 1636 N N . HIS A 1 220 ? -25.802 -9.717 23.336 1.00 42.41 220 HIS A N 1
ATOM 1637 C CA . HIS A 1 220 ? -25.834 -10.584 24.504 1.00 42.41 220 HIS A CA 1
ATOM 1638 C C . HIS A 1 220 ? -26.271 -9.736 25.717 1.00 42.41 220 HIS A C 1
ATOM 1640 O O . HIS A 1 220 ? -25.804 -8.605 25.863 1.00 42.41 220 HIS A O 1
ATOM 1646 N N . PRO A 1 221 ? -27.181 -10.206 26.590 1.00 32.69 221 PRO A N 1
ATOM 1647 C CA . PRO A 1 221 ? -27.689 -9.387 27.687 1.00 32.69 221 PRO A CA 1
ATOM 1648 C C . PRO A 1 221 ? -26.572 -9.023 28.680 1.00 32.69 221 PRO A C 1
ATOM 1650 O O . PRO A 1 221 ? -26.146 -9.852 29.481 1.00 32.69 221 PRO A O 1
ATOM 1653 N N . THR A 1 222 ? -26.131 -7.765 28.664 1.00 39.28 222 THR A N 1
ATOM 1654 C CA . THR A 1 222 ? -25.201 -7.208 29.655 1.00 39.28 222 THR A CA 1
ATOM 1655 C C . THR A 1 222 ? -25.899 -7.032 31.016 1.00 39.28 222 THR A C 1
ATOM 1657 O O . THR A 1 222 ? -27.040 -6.556 31.067 1.00 39.28 222 THR A O 1
ATOM 1660 N N . PRO A 1 223 ? -25.249 -7.370 32.147 1.00 41.84 223 PRO A N 1
ATOM 1661 C CA . PRO A 1 223 ? -25.769 -7.072 33.476 1.00 41.84 223 PRO A CA 1
ATOM 1662 C C . PRO A 1 223 ? -25.704 -5.568 33.795 1.00 41.84 223 PRO A C 1
ATOM 1664 O O . PRO A 1 223 ? -24.737 -4.876 33.494 1.00 41.84 223 PRO A O 1
ATOM 1667 N N . THR A 1 224 ? -26.756 -5.081 34.449 1.00 35.09 224 THR A N 1
ATOM 1668 C CA . THR A 1 224 ? -26.996 -3.696 34.877 1.00 35.09 224 THR A CA 1
ATOM 1669 C C . THR A 1 224 ? -25.817 -3.064 35.635 1.00 35.09 224 THR A C 1
ATOM 1671 O O . THR A 1 224 ? -25.517 -3.481 36.755 1.00 35.09 224 THR A O 1
ATOM 1674 N N . ALA A 1 225 ? -25.230 -1.991 35.094 1.00 38.97 225 ALA A N 1
ATOM 1675 C CA . ALA A 1 225 ? -24.326 -1.096 35.820 1.00 38.97 225 ALA A CA 1
ATOM 1676 C C . ALA A 1 225 ? -25.049 0.190 36.280 1.00 38.97 225 ALA A C 1
ATOM 1678 O O . ALA A 1 225 ? -25.906 0.739 35.589 1.00 38.97 225 ALA A O 1
ATOM 1679 N N . THR A 1 226 ? -24.726 0.626 37.498 1.00 36.62 226 THR A N 1
ATOM 1680 C CA . THR A 1 226 ? -25.265 1.787 38.237 1.00 36.62 226 THR A CA 1
ATOM 1681 C C . THR A 1 226 ? -24.736 3.145 37.736 1.00 36.62 226 THR A C 1
ATOM 1683 O O . THR A 1 226 ? -23.648 3.173 37.169 1.00 36.62 226 THR A O 1
ATOM 1686 N N . PRO A 1 227 ? -25.431 4.280 37.989 1.00 47.03 227 PRO A N 1
ATOM 1687 C CA . PRO A 1 227 ? -25.075 5.578 37.413 1.00 47.03 227 PRO A CA 1
ATOM 1688 C C . PRO A 1 227 ? -24.221 6.449 38.354 1.00 47.03 227 PRO A C 1
ATOM 1690 O O . PRO A 1 227 ? -24.658 6.710 39.472 1.00 47.03 227 PRO A O 1
ATOM 1693 N N . ASP A 1 228 ? -23.064 6.937 37.891 1.00 43.16 228 ASP A N 1
ATOM 1694 C CA . ASP A 1 228 ? -22.381 8.187 38.316 1.00 43.16 228 ASP A CA 1
ATOM 1695 C C . ASP A 1 228 ? -21.122 8.377 37.424 1.00 43.16 228 ASP A C 1
ATOM 1697 O O . ASP A 1 228 ? -20.536 7.372 37.041 1.00 43.16 228 ASP A O 1
ATOM 1701 N N . VAL A 1 229 ? -20.597 9.531 36.983 1.00 40.22 229 VAL A N 1
ATOM 1702 C CA . VAL A 1 229 ? -20.677 10.966 37.326 1.00 40.22 229 VAL A CA 1
ATOM 1703 C C . VAL A 1 229 ? -20.476 11.783 36.021 1.00 40.22 229 VAL A C 1
ATOM 1705 O O . VAL A 1 229 ? -19.824 11.333 35.085 1.00 40.22 229 VAL A O 1
ATOM 1708 N N . THR A 1 230 ? -21.010 13.007 35.982 1.00 38.62 230 THR A N 1
ATOM 1709 C CA . THR A 1 230 ? -20.886 14.076 34.957 1.00 38.62 230 THR A CA 1
ATOM 1710 C C . THR A 1 230 ? -19.498 14.312 34.316 1.00 38.62 230 THR A C 1
ATOM 1712 O O . THR A 1 230 ? -18.513 14.330 35.056 1.00 38.62 230 THR A O 1
ATOM 1715 N N . PRO A 1 231 ? -19.411 14.682 33.013 1.00 47.31 231 PRO A N 1
ATOM 1716 C CA . PRO A 1 231 ? -18.155 15.084 32.378 1.00 47.31 231 PRO A CA 1
ATOM 1717 C C . PRO A 1 231 ? -17.889 16.599 32.483 1.00 47.31 231 PRO A C 1
ATOM 1719 O O . PRO A 1 231 ? -18.787 17.428 32.321 1.00 47.31 231 PRO A O 1
ATOM 1722 N N . THR A 1 232 ? -16.625 16.962 32.705 1.00 42.16 232 THR A N 1
ATOM 1723 C CA . THR A 1 232 ? -16.066 18.299 32.434 1.00 42.16 232 THR A CA 1
ATOM 1724 C C . THR A 1 232 ? -15.359 18.302 31.075 1.00 42.16 232 THR A C 1
ATOM 1726 O O . THR A 1 232 ? -14.708 17.308 30.757 1.00 42.16 232 THR A O 1
ATOM 1729 N N . PRO A 1 233 ? -15.432 19.391 30.289 1.00 65.38 233 PRO A N 1
ATOM 1730 C CA . PRO A 1 233 ? -14.732 19.490 29.016 1.00 65.38 233 PRO A CA 1
ATOM 1731 C C . PRO A 1 233 ? -13.311 20.033 29.214 1.00 65.38 233 PRO A C 1
ATOM 1733 O O . PRO A 1 233 ? -13.141 21.059 29.874 1.00 65.38 233 PRO A O 1
ATOM 1736 N N . ASP A 1 234 ? -12.337 19.346 28.615 1.00 46.66 234 ASP A N 1
ATOM 1737 C CA . ASP A 1 234 ? -11.199 19.880 27.840 1.00 46.66 234 ASP A CA 1
ATOM 1738 C C . ASP A 1 234 ? -9.885 19.101 28.087 1.00 46.66 234 ASP A C 1
ATOM 1740 O O . ASP A 1 234 ? -9.510 18.827 29.227 1.00 46.66 234 ASP A O 1
ATOM 1744 N N . ALA A 1 235 ? -9.223 18.775 26.969 1.00 42.91 235 ALA A N 1
ATOM 1745 C CA . ALA A 1 235 ? -7.995 17.997 26.757 1.00 42.91 235 ALA A CA 1
ATOM 1746 C C . ALA A 1 235 ? -7.969 16.552 27.308 1.00 42.91 235 ALA A C 1
ATOM 1748 O O . ALA A 1 235 ? -7.588 16.318 28.452 1.00 42.91 235 ALA A O 1
ATOM 1749 N N . THR A 1 236 ? -8.300 15.564 26.468 1.00 47.41 236 THR A N 1
ATOM 1750 C CA . THR A 1 236 ? -8.176 14.126 26.768 1.00 47.41 236 THR A CA 1
ATOM 1751 C C . THR A 1 236 ? -6.702 13.689 26.766 1.00 47.41 236 THR A C 1
ATOM 1753 O O . THR A 1 236 ? -6.087 13.660 25.699 1.00 47.41 236 THR A O 1
ATOM 1756 N N . PRO A 1 237 ? -6.095 13.310 27.906 1.00 50.19 237 PRO A N 1
ATOM 1757 C CA . PRO A 1 237 ? -5.101 12.247 27.884 1.00 50.19 237 PRO A CA 1
ATOM 1758 C C . PRO A 1 237 ? -5.846 10.948 27.552 1.00 50.19 237 PRO A C 1
ATOM 1760 O O . PRO A 1 237 ? -6.889 10.681 28.153 1.00 50.19 237 PRO A O 1
ATOM 1763 N N . THR A 1 238 ? -5.354 10.156 26.600 1.00 57.81 238 THR A N 1
ATOM 1764 C CA . THR A 1 238 ? -5.813 8.769 26.445 1.00 57.81 238 THR A CA 1
ATOM 1765 C C . THR A 1 238 ? -5.726 8.085 27.817 1.00 57.81 238 THR A C 1
ATOM 1767 O O . THR A 1 238 ? -4.693 8.224 28.491 1.00 57.81 238 THR A O 1
ATOM 1770 N N . PRO A 1 239 ? -6.808 7.461 28.321 1.00 61.16 239 PRO A N 1
ATOM 1771 C CA . PRO A 1 239 ? -6.751 6.747 29.587 1.00 61.16 239 PRO A CA 1
ATOM 1772 C C . PRO A 1 239 ? -5.676 5.665 29.471 1.00 61.16 239 PRO A C 1
ATOM 1774 O O . PRO A 1 239 ? -5.724 4.843 28.572 1.00 61.16 239 PRO A O 1
ATOM 1777 N N . GLY A 1 240 ? -4.662 5.695 30.337 1.00 65.06 240 GLY A N 1
ATOM 1778 C CA . GLY A 1 240 ? -3.716 4.581 30.412 1.00 65.06 240 GLY A CA 1
ATOM 1779 C C . GLY A 1 240 ? -4.426 3.297 30.864 1.00 65.06 240 GLY A C 1
ATOM 1780 O O . GLY A 1 240 ? -5.521 3.389 31.423 1.00 65.06 240 GLY A O 1
ATOM 1781 N N . PRO A 1 241 ? -3.789 2.125 30.712 1.00 78.81 241 PRO A N 1
ATOM 1782 C CA . PRO A 1 241 ? -4.416 0.835 30.984 1.00 78.81 241 PRO A CA 1
ATOM 1783 C C . PRO A 1 241 ? -4.982 0.767 32.408 1.00 78.81 241 PRO A C 1
ATOM 1785 O O . PRO A 1 241 ? -4.327 1.126 33.398 1.00 78.81 241 PRO A O 1
ATOM 1788 N N . THR A 1 242 ? -6.220 0.299 32.516 1.00 83.62 242 THR A N 1
ATOM 1789 C CA . THR A 1 242 ? -6.985 0.147 33.755 1.00 83.62 242 THR A CA 1
ATOM 1790 C C . THR A 1 242 ? -7.509 -1.287 33.900 1.00 83.62 242 THR A C 1
ATOM 1792 O O . THR A 1 242 ? -7.541 -2.052 32.946 1.00 83.62 242 THR A O 1
ATOM 1795 N N . PRO A 1 243 ? -7.989 -1.710 35.084 1.00 84.62 243 PRO A N 1
ATOM 1796 C CA . PRO A 1 243 ? -8.590 -3.040 35.232 1.00 84.62 243 PRO A CA 1
ATOM 1797 C C . PRO A 1 243 ? -9.843 -3.274 34.369 1.00 84.62 243 PRO A C 1
ATOM 1799 O O . PRO A 1 243 ? -10.297 -4.410 34.264 1.00 84.62 243 PRO A O 1
ATOM 1802 N N . THR A 1 244 ? -10.443 -2.207 33.836 1.00 90.94 244 THR A N 1
ATOM 1803 C CA . THR A 1 244 ? -11.668 -2.234 33.025 1.00 90.94 244 THR A CA 1
ATOM 1804 C C . THR A 1 244 ? -11.424 -2.014 31.532 1.00 90.94 244 THR A C 1
ATOM 1806 O O . THR A 1 244 ? -12.378 -2.133 30.776 1.00 90.94 244 THR A O 1
ATOM 1809 N N . ASP A 1 245 ? -10.193 -1.678 31.154 1.00 93.06 245 ASP A N 1
ATOM 1810 C CA . ASP A 1 245 ? -9.699 -1.378 29.802 1.00 93.06 245 ASP A CA 1
ATOM 1811 C C . ASP A 1 245 ? -8.202 -1.715 29.853 1.00 93.06 245 ASP A C 1
ATOM 1813 O O . ASP A 1 245 ? -7.396 -0.919 30.345 1.00 93.06 245 ASP A O 1
ATOM 1817 N N . VAL A 1 246 ? -7.875 -2.980 29.598 1.00 92.69 246 VAL A N 1
ATOM 1818 C CA . VAL A 1 246 ? -6.584 -3.562 29.997 1.00 92.69 246 VAL A CA 1
ATOM 1819 C C . VAL A 1 246 ? -5.452 -3.241 29.025 1.00 92.69 246 VAL A C 1
ATOM 1821 O O . VAL A 1 246 ? -4.297 -3.208 29.460 1.00 92.69 246 VAL A O 1
ATOM 1824 N N . ASP A 1 247 ? -5.762 -2.960 27.766 1.00 88.25 247 ASP A N 1
ATOM 1825 C CA . ASP A 1 247 ? -4.805 -2.504 26.758 1.00 88.25 247 ASP A CA 1
ATOM 1826 C C . ASP A 1 247 ? -4.757 -0.971 26.623 1.00 88.25 247 ASP A C 1
ATOM 1828 O O . ASP A 1 247 ? -3.756 -0.442 26.136 1.00 88.25 247 ASP A O 1
ATOM 1832 N N . GLY A 1 248 ? -5.725 -0.246 27.194 1.00 88.06 248 GLY A N 1
ATOM 1833 C CA . GLY A 1 248 ? -5.713 1.214 27.280 1.00 88.06 248 GLY A CA 1
ATOM 1834 C C . GLY A 1 248 ? -6.091 1.895 25.968 1.00 88.06 248 GLY A C 1
ATOM 1835 O O . GLY A 1 248 ? -5.638 3.016 25.708 1.00 88.06 248 GLY A O 1
ATOM 1836 N N . ASP A 1 249 ? -6.872 1.219 25.133 1.00 84.31 249 ASP A N 1
ATOM 1837 C CA . ASP A 1 249 ? -7.270 1.688 23.809 1.00 84.31 249 ASP A CA 1
ATOM 1838 C C . ASP A 1 249 ? -8.500 2.627 23.854 1.00 84.31 249 ASP A C 1
ATOM 1840 O O . ASP A 1 249 ? -8.799 3.355 22.901 1.00 84.31 249 ASP A O 1
ATOM 1844 N N . GLY A 1 250 ? -9.152 2.708 25.022 1.00 88.75 250 GLY A N 1
ATOM 1845 C CA . GLY A 1 250 ? -10.323 3.536 25.290 1.00 88.75 250 GLY A CA 1
ATOM 1846 C C . GLY A 1 250 ? -11.662 2.798 25.193 1.00 88.75 250 GLY A C 1
ATOM 1847 O O . GLY A 1 250 ? -12.703 3.424 25.444 1.00 88.75 250 GLY A O 1
ATOM 1848 N N . VAL A 1 251 ? -11.658 1.502 24.880 1.00 89.00 251 VAL A N 1
ATOM 1849 C CA . VAL A 1 251 ? -12.817 0.612 24.840 1.00 89.00 251 VAL A CA 1
ATOM 1850 C C . VAL A 1 251 ? -12.811 -0.287 26.086 1.00 89.00 251 VAL A C 1
ATOM 1852 O O . VAL A 1 251 ? -11.845 -0.973 26.390 1.00 89.00 251 VAL A O 1
ATOM 1855 N N . PRO A 1 252 ? -13.887 -0.305 26.895 1.00 93.56 252 PRO A N 1
ATOM 1856 C CA . PRO A 1 252 ? -13.931 -1.188 28.057 1.00 93.56 252 PRO A CA 1
ATOM 1857 C C . PRO A 1 252 ? -13.954 -2.671 27.661 1.00 93.56 252 PRO A C 1
ATOM 1859 O O . PRO A 1 252 ? -14.787 -3.052 26.844 1.00 93.56 252 PRO A O 1
ATOM 1862 N N . ASN A 1 253 ? -13.211 -3.529 28.375 1.00 93.06 253 ASN A N 1
ATOM 1863 C CA . ASN A 1 253 ? -13.062 -4.979 28.120 1.00 93.06 253 ASN A CA 1
ATOM 1864 C C . ASN A 1 253 ? -14.372 -5.754 27.844 1.00 93.06 253 ASN A C 1
ATOM 1866 O O . ASN A 1 253 ? -14.351 -6.846 27.292 1.00 93.06 253 ASN A O 1
ATOM 1870 N N . GLY A 1 254 ? -15.517 -5.279 28.351 1.00 92.75 254 GLY A N 1
ATOM 1871 C CA . GLY A 1 254 ? -16.819 -5.939 28.172 1.00 92.75 254 GLY A CA 1
ATOM 1872 C C . GLY A 1 254 ? -17.551 -5.577 26.876 1.00 92.75 254 GLY A C 1
ATOM 1873 O O . GLY A 1 254 ? -18.565 -6.200 26.569 1.00 92.75 254 GLY A O 1
ATOM 1874 N N . SER A 1 255 ? -17.083 -4.549 26.176 1.00 94.25 255 SER A N 1
ATOM 1875 C CA . SER A 1 255 ? -17.554 -4.089 24.865 1.00 94.25 255 SER A CA 1
ATOM 1876 C C . SER A 1 255 ? -16.451 -4.130 23.810 1.00 94.25 255 SER A C 1
ATOM 1878 O O . SER A 1 255 ? -16.684 -3.652 22.710 1.00 94.25 255 SER A O 1
ATOM 1880 N N . ASP A 1 256 ? -15.285 -4.640 24.187 1.00 94.56 256 ASP A N 1
ATOM 1881 C CA . ASP A 1 256 ? -14.081 -4.699 23.381 1.00 94.56 256 ASP A CA 1
ATOM 1882 C C . ASP A 1 256 ? -14.002 -6.055 22.667 1.00 94.56 256 ASP A C 1
ATOM 1884 O O . ASP A 1 256 ? -14.091 -7.100 23.325 1.00 94.56 256 ASP A O 1
ATOM 1888 N N . ASN A 1 257 ? -13.890 -6.043 21.338 1.00 94.31 257 ASN A N 1
ATOM 1889 C CA . ASN A 1 257 ? -13.715 -7.249 20.530 1.00 94.31 257 ASN A CA 1
ATOM 1890 C C . ASN A 1 257 ? -12.256 -7.747 20.471 1.00 94.31 257 ASN A C 1
ATOM 1892 O O . ASN A 1 257 ? -12.042 -8.876 20.033 1.00 94.31 257 ASN A O 1
ATOM 1896 N N . CYS A 1 258 ? -11.281 -6.998 21.006 1.00 92.88 258 CYS A N 1
ATOM 1897 C CA . CYS A 1 258 ? -9.923 -7.473 21.282 1.00 92.88 258 CYS A CA 1
ATOM 1898 C C . CYS A 1 258 ? -9.395 -7.060 22.673 1.00 92.88 258 CYS A C 1
ATOM 1900 O O . CYS A 1 258 ? -8.371 -6.395 22.760 1.00 92.88 258 CYS A O 1
ATOM 1902 N N . PRO A 1 259 ? -9.936 -7.603 23.788 1.00 93.69 259 PRO A N 1
ATOM 1903 C CA . PRO A 1 259 ? -9.604 -7.171 25.155 1.00 93.69 259 PRO A CA 1
ATOM 1904 C C . PRO A 1 259 ? -8.154 -7.315 25.622 1.00 93.69 259 PRO A C 1
ATOM 1906 O O . PRO A 1 259 ? -7.906 -7.192 26.813 1.00 93.69 259 PRO A O 1
ATOM 1909 N N . GLY A 1 260 ? -7.215 -7.758 24.797 1.00 89.62 260 GLY A N 1
ATOM 1910 C CA . GLY A 1 260 ? -5.795 -7.844 25.145 1.00 89.62 260 GLY A CA 1
ATOM 1911 C C . GLY A 1 260 ? -4.893 -7.096 24.172 1.00 89.62 260 GLY A C 1
ATOM 1912 O O . GLY A 1 260 ? -3.680 -7.052 24.393 1.00 89.62 260 GLY A O 1
ATOM 1913 N N . ASN A 1 261 ? -5.470 -6.545 23.110 1.00 86.31 261 ASN A N 1
ATOM 1914 C CA . ASN A 1 261 ? -4.786 -6.007 21.958 1.00 86.31 261 ASN A CA 1
ATOM 1915 C C . ASN A 1 261 ? -5.546 -4.753 21.546 1.00 86.31 261 ASN A C 1
ATOM 1917 O O . ASN A 1 261 ? -6.582 -4.867 20.903 1.00 86.31 261 ASN A O 1
ATOM 1921 N N . SER A 1 262 ? -4.968 -3.596 21.884 1.00 85.94 262 SER A N 1
ATOM 1922 C CA . SER A 1 262 ? -5.532 -2.281 21.580 1.00 85.94 262 SER A CA 1
ATOM 1923 C C . SER A 1 262 ? -6.122 -2.272 20.176 1.00 85.94 262 SER A C 1
ATOM 1925 O O . SER A 1 262 ? -5.457 -2.686 19.234 1.00 85.94 262 SER A O 1
ATOM 1927 N N . ASN A 1 263 ? -7.366 -1.846 20.020 1.00 84.56 263 ASN A N 1
ATOM 1928 C CA . ASN A 1 263 ? -8.008 -1.672 18.730 1.00 84.56 263 ASN A CA 1
ATOM 1929 C C . ASN A 1 263 ? -9.163 -0.657 18.863 1.00 84.56 263 ASN A C 1
ATOM 1931 O O . ASN A 1 263 ? -10.338 -0.996 18.683 1.00 84.56 263 ASN A O 1
ATOM 1935 N N . PRO A 1 264 ? -8.857 0.645 19.060 1.00 84.69 264 PRO A N 1
ATOM 1936 C CA . PRO A 1 264 ? -9.876 1.663 19.347 1.00 84.69 264 PRO A CA 1
ATOM 1937 C C . PRO A 1 264 ? -10.958 1.797 18.264 1.00 84.69 264 PRO A C 1
ATOM 1939 O O . PRO A 1 264 ? -12.004 2.413 18.481 1.00 84.69 264 PRO A O 1
ATOM 1942 N N . GLY A 1 265 ? -10.665 1.302 17.057 1.00 82.62 265 GLY A N 1
ATOM 1943 C CA . GLY A 1 265 ? -11.568 1.281 15.915 1.00 82.62 265 GLY A CA 1
ATOM 1944 C C . GLY A 1 265 ? -12.582 0.133 15.911 1.00 82.62 265 GLY A C 1
ATOM 1945 O O . GLY A 1 265 ? -13.580 0.266 15.205 1.00 82.62 265 GLY A O 1
ATOM 1946 N N . GLN A 1 266 ? -12.371 -0.927 16.705 1.00 89.12 266 GLN A N 1
ATOM 1947 C CA . GLN A 1 266 ? -13.270 -2.080 16.874 1.00 89.12 266 GLN A CA 1
ATOM 1948 C C . GLN A 1 266 ? -13.734 -2.695 15.542 1.00 89.12 266 GLN A C 1
ATOM 1950 O O . GLN A 1 266 ? -14.907 -3.032 15.377 1.00 89.12 266 GLN A O 1
ATOM 1955 N N . GLN A 1 267 ? -12.830 -2.773 14.563 1.00 87.62 267 GLN A N 1
ATOM 1956 C CA . GLN A 1 267 ? -13.084 -3.466 13.303 1.00 87.62 267 GLN A CA 1
ATOM 1957 C C . GLN A 1 267 ? -13.249 -4.971 13.545 1.00 87.62 267 GLN A C 1
ATOM 1959 O O . GLN A 1 267 ? -12.686 -5.504 14.502 1.00 87.62 267 GLN A O 1
ATOM 1964 N N . ASP A 1 268 ? -14.103 -5.575 12.725 1.00 90.62 268 ASP A N 1
ATOM 1965 C CA . ASP A 1 268 ? -14.606 -6.952 12.789 1.00 90.62 268 ASP A CA 1
ATOM 1966 C C . ASP A 1 268 ? -15.171 -7.251 11.390 1.00 90.62 268 ASP A C 1
ATOM 1968 O O . ASP A 1 268 ? -16.342 -6.961 11.103 1.00 90.62 268 ASP A O 1
ATOM 1972 N N . MET A 1 269 ? -14.278 -7.602 10.462 1.00 88.75 269 MET A N 1
ATOM 1973 C CA . MET A 1 269 ? -14.574 -7.706 9.031 1.00 88.75 269 MET A CA 1
ATOM 1974 C C . MET A 1 269 ? -15.530 -8.868 8.729 1.00 88.75 269 MET A C 1
ATOM 1976 O O . MET A 1 269 ? -16.476 -8.689 7.950 1.00 88.75 269 MET A O 1
ATOM 1980 N N . ASP A 1 270 ? -15.349 -10.015 9.381 1.00 92.31 270 ASP A N 1
ATOM 1981 C CA . ASP A 1 270 ? -16.180 -11.207 9.192 1.00 92.31 270 ASP A CA 1
ATOM 1982 C C . ASP A 1 270 ? -17.456 -11.220 10.075 1.00 92.31 270 ASP A C 1
ATOM 1984 O O . ASP A 1 270 ? -18.455 -11.885 9.754 1.00 92.31 270 ASP A O 1
ATOM 1988 N N . GLY A 1 271 ? -17.493 -10.397 11.128 1.00 93.75 271 GLY A N 1
ATOM 1989 C CA . GLY A 1 271 ? -18.638 -10.215 12.012 1.00 93.75 271 GLY A CA 1
ATOM 1990 C C . GLY A 1 271 ? -18.786 -11.297 13.085 1.00 93.75 271 GLY A C 1
ATOM 1991 O O . GLY A 1 271 ? -19.908 -11.490 13.588 1.00 93.75 271 GLY A O 1
ATOM 1992 N N . ASP A 1 272 ? -17.723 -12.027 13.425 1.00 94.50 272 ASP A N 1
ATOM 1993 C CA . ASP A 1 272 ? -17.749 -13.100 14.421 1.00 94.50 272 ASP A CA 1
ATOM 1994 C C . ASP A 1 272 ? -17.607 -12.605 15.882 1.00 94.50 272 ASP A C 1
ATOM 1996 O O . ASP A 1 272 ? -17.844 -13.365 16.833 1.00 94.50 272 ASP A O 1
ATOM 2000 N N . SER A 1 273 ? -17.397 -11.291 16.062 1.00 93.75 273 SER A N 1
ATOM 2001 C CA . SER A 1 273 ? -17.156 -10.585 17.333 1.00 93.75 273 SER A CA 1
ATOM 2002 C C . SER A 1 273 ? -15.748 -10.725 17.924 1.00 93.75 273 SER A C 1
ATOM 2004 O O . SER A 1 273 ? -15.538 -10.298 19.067 1.00 93.75 273 SER A O 1
ATOM 2006 N N . ILE A 1 274 ? -14.802 -11.291 17.186 1.00 93.38 274 ILE A N 1
ATOM 2007 C CA . ILE A 1 274 ? -13.363 -11.180 17.401 1.00 93.38 274 ILE A CA 1
ATOM 2008 C C . ILE A 1 274 ? -12.883 -10.051 16.482 1.00 93.38 274 ILE A C 1
ATOM 2010 O O . ILE A 1 274 ? -13.288 -9.943 15.336 1.00 93.38 274 ILE A O 1
ATOM 2014 N N . GLY A 1 275 ? -12.114 -9.099 17.010 1.00 91.81 275 GLY A N 1
ATOM 2015 C CA . GLY A 1 275 ? -11.663 -7.985 16.174 1.00 91.81 275 GLY A CA 1
ATOM 2016 C C . GLY A 1 275 ? -10.514 -8.376 15.250 1.00 91.81 275 GLY A C 1
ATOM 2017 O O . GLY A 1 275 ? -9.654 -9.155 15.655 1.00 91.81 275 GLY A O 1
ATOM 2018 N N . ASP A 1 276 ? -10.415 -7.729 14.084 1.00 87.06 276 ASP A N 1
ATOM 2019 C CA . ASP A 1 276 ? -9.388 -7.985 13.052 1.00 87.06 276 ASP A CA 1
ATOM 2020 C C . ASP A 1 276 ? -7.951 -8.081 13.612 1.00 87.06 276 ASP A C 1
ATOM 2022 O O . ASP A 1 276 ? -7.102 -8.813 13.115 1.00 87.06 276 ASP A O 1
ATOM 2026 N N . VAL A 1 277 ? -7.651 -7.317 14.671 1.00 85.25 277 VAL A N 1
ATOM 2027 C CA . VAL A 1 277 ? -6.322 -7.261 15.307 1.00 85.25 277 VAL A CA 1
ATOM 2028 C C . VAL A 1 277 ? -5.968 -8.557 16.050 1.00 85.25 277 VAL A C 1
ATOM 2030 O O . VAL A 1 277 ? -4.788 -8.888 16.192 1.00 85.25 277 VAL A O 1
ATOM 2033 N N . CYS A 1 278 ? -6.967 -9.266 16.569 1.00 89.62 278 CYS A N 1
ATOM 2034 C CA . CYS A 1 278 ? -6.807 -10.472 17.376 1.00 89.62 278 CYS A CA 1
ATOM 2035 C C . CYS A 1 278 ? -7.458 -11.718 16.754 1.00 89.62 278 CYS A C 1
ATOM 2037 O O . CYS A 1 278 ? -7.389 -12.794 17.361 1.00 89.62 278 CYS A O 1
ATOM 2039 N N . ASP A 1 279 ? -8.035 -11.584 15.562 1.00 92.38 279 ASP A N 1
ATOM 2040 C CA . ASP A 1 279 ? -8.585 -12.679 14.776 1.00 92.38 279 ASP A CA 1
ATOM 2041 C C . ASP A 1 279 ? -7.477 -13.436 14.011 1.00 92.38 279 ASP A C 1
ATOM 2043 O O . ASP A 1 279 ? -6.596 -12.804 13.419 1.00 92.38 279 ASP A O 1
ATOM 2047 N N . PRO A 1 280 ? -7.424 -14.781 14.057 1.00 91.50 280 PRO A N 1
ATOM 2048 C CA . PRO A 1 280 ? -6.544 -15.574 13.196 1.00 91.50 280 PRO A CA 1
ATOM 2049 C C . PRO A 1 280 ? -6.942 -15.662 11.704 1.00 91.50 280 PRO A C 1
ATOM 2051 O O . PRO A 1 280 ? -6.089 -16.109 10.931 1.00 91.50 280 PRO A O 1
ATOM 2054 N N . ASP A 1 281 ? -8.176 -15.318 11.335 1.00 93.38 281 ASP A N 1
ATOM 2055 C CA . ASP A 1 281 ? -8.809 -15.419 10.003 1.00 93.38 281 ASP A CA 1
ATOM 2056 C C . ASP A 1 281 ? -9.788 -14.238 9.868 1.00 93.38 281 ASP A C 1
ATOM 2058 O O . ASP A 1 281 ? -10.983 -14.364 10.119 1.00 93.38 281 ASP A O 1
ATOM 2062 N N . ALA A 1 282 ? -9.243 -13.042 9.630 1.00 90.88 282 ALA A N 1
ATOM 2063 C CA . ALA A 1 282 ? -9.965 -11.803 9.912 1.00 90.88 282 ALA A CA 1
ATOM 2064 C C . ALA A 1 282 ? -11.079 -11.497 8.899 1.00 90.88 282 ALA A C 1
ATOM 2066 O O . ALA A 1 282 ? -11.995 -10.749 9.233 1.00 90.88 282 ALA A O 1
ATOM 2067 N N . ASP A 1 283 ? -11.044 -12.064 7.694 1.00 92.25 283 ASP A N 1
ATOM 2068 C CA . ASP A 1 283 ? -12.111 -11.927 6.696 1.00 92.25 283 ASP A CA 1
ATOM 2069 C C . ASP A 1 283 ? -13.067 -13.137 6.621 1.00 92.25 283 ASP A C 1
ATOM 2071 O O . ASP A 1 283 ? -14.117 -13.063 5.961 1.00 92.25 283 ASP A O 1
ATOM 2075 N N . GLY A 1 284 ? -12.754 -14.219 7.342 1.00 94.69 284 GLY A N 1
ATOM 2076 C CA . GLY A 1 284 ? -13.582 -15.409 7.481 1.00 94.69 284 GLY A CA 1
ATOM 2077 C C . GLY A 1 284 ? -13.715 -16.220 6.192 1.00 94.69 284 GLY A C 1
ATOM 2078 O O . GLY A 1 284 ? -14.748 -16.884 5.982 1.00 94.69 284 GLY A O 1
ATOM 2079 N N . ASP A 1 285 ? -12.730 -16.149 5.296 1.00 94.44 285 ASP A N 1
ATOM 2080 C CA . ASP A 1 285 ? -12.702 -16.924 4.058 1.00 94.44 285 ASP A CA 1
ATOM 2081 C C . ASP A 1 285 ? -12.240 -18.382 4.280 1.00 94.44 285 ASP A C 1
ATOM 2083 O O . ASP A 1 285 ? -12.598 -19.281 3.510 1.00 94.44 285 ASP A O 1
ATOM 2087 N N . GLY A 1 286 ? -11.583 -18.655 5.414 1.00 94.06 286 GLY A N 1
ATOM 2088 C CA . GLY A 1 286 ? -11.104 -19.974 5.820 1.00 94.06 286 GLY A CA 1
ATOM 2089 C C . GLY A 1 286 ? -9.614 -20.224 5.569 1.00 94.06 286 GLY A C 1
ATOM 2090 O O . GLY A 1 286 ? -9.135 -21.333 5.867 1.00 94.06 286 GLY A O 1
ATOM 2091 N N . ILE A 1 287 ? -8.880 -19.241 5.051 1.00 91.75 287 ILE A N 1
ATOM 2092 C CA . ILE A 1 287 ? -7.422 -19.173 5.019 1.00 91.75 287 ILE A CA 1
ATOM 2093 C C . ILE A 1 287 ? -6.972 -18.335 6.221 1.00 91.75 287 ILE A C 1
ATOM 2095 O O . ILE A 1 287 ? -7.504 -17.285 6.526 1.00 91.75 287 ILE A O 1
ATOM 2099 N N . ALA A 1 288 ? -5.978 -18.814 6.972 1.00 92.38 288 ALA A N 1
ATOM 2100 C CA . ALA A 1 288 ? -5.478 -18.034 8.100 1.00 92.38 288 ALA A CA 1
ATOM 2101 C C . ALA A 1 288 ? -4.653 -16.834 7.610 1.00 92.38 288 ALA A C 1
ATOM 2103 O O . ALA A 1 288 ? -3.794 -17.013 6.745 1.00 92.38 288 ALA A O 1
ATOM 2104 N N . ASN A 1 289 ? -4.737 -15.701 8.312 1.00 87.44 289 ASN A N 1
ATOM 2105 C CA . ASN A 1 289 ? -4.000 -14.463 8.014 1.00 87.44 289 ASN A CA 1
ATOM 2106 C C . ASN A 1 289 ? -2.511 -14.704 7.699 1.00 87.44 289 ASN A C 1
ATOM 2108 O O . ASN A 1 289 ? -1.930 -14.140 6.780 1.00 87.44 289 ASN A O 1
ATOM 2112 N N . ASN A 1 290 ? -1.842 -15.576 8.462 1.00 85.31 290 ASN A N 1
ATOM 2113 C CA . ASN A 1 290 ? -0.423 -15.878 8.227 1.00 85.31 290 ASN A CA 1
ATOM 2114 C C . ASN A 1 290 ? -0.165 -16.627 6.911 1.00 85.31 290 ASN A C 1
ATOM 2116 O O . ASN A 1 290 ? 0.898 -16.451 6.311 1.00 85.31 290 ASN A O 1
ATOM 2120 N N . ASP A 1 291 ? -1.092 -17.493 6.506 1.00 88.31 291 ASP A N 1
ATOM 2121 C CA . ASP A 1 291 ? -1.012 -18.226 5.249 1.00 88.31 291 ASP A CA 1
ATOM 2122 C C . ASP A 1 291 ? -1.304 -17.284 4.076 1.00 88.31 291 ASP A C 1
ATOM 2124 O O . ASP A 1 291 ? -0.581 -17.336 3.084 1.00 88.31 291 ASP A O 1
ATOM 2128 N N . GLU A 1 292 ? -2.249 -16.360 4.207 1.00 90.31 292 GLU A N 1
ATOM 2129 C CA . GLU A 1 292 ? -2.545 -15.352 3.184 1.00 90.31 292 GLU A CA 1
ATOM 2130 C C . GLU A 1 292 ? -1.358 -14.435 2.900 1.00 90.31 292 GLU A C 1
ATOM 2132 O O . GLU A 1 292 ? -0.857 -14.367 1.774 1.00 90.31 292 GLU A O 1
ATOM 2137 N N . ILE A 1 293 ? -0.779 -13.839 3.949 1.00 82.50 293 ILE A N 1
ATOM 2138 C CA . ILE A 1 293 ? 0.408 -12.988 3.799 1.00 82.50 293 ILE A CA 1
ATOM 2139 C C . ILE A 1 293 ? 1.566 -13.795 3.163 1.00 82.50 293 ILE A C 1
ATOM 2141 O O . ILE A 1 293 ? 2.382 -13.252 2.413 1.00 82.50 293 ILE A O 1
ATOM 2145 N N . ALA A 1 294 ? 1.661 -15.106 3.428 1.00 83.00 294 ALA A N 1
ATOM 2146 C CA . ALA A 1 294 ? 2.685 -15.966 2.830 1.00 83.00 294 ALA A CA 1
ATOM 2147 C C . ALA A 1 294 ? 2.445 -16.256 1.339 1.00 83.00 294 ALA A C 1
ATOM 2149 O O . ALA A 1 294 ? 3.417 -16.470 0.604 1.00 83.00 294 ALA A O 1
ATOM 2150 N N . HIS A 1 295 ? 1.187 -16.254 0.896 1.00 83.25 295 HIS A N 1
ATOM 2151 C CA . HIS A 1 295 ? 0.790 -16.447 -0.500 1.00 83.25 295 HIS A CA 1
ATOM 2152 C C . HIS A 1 295 ? 0.588 -15.129 -1.262 1.00 83.25 295 HIS A C 1
ATOM 2154 O O . HIS A 1 295 ? 0.507 -15.152 -2.489 1.00 83.25 295 HIS A O 1
ATOM 2160 N N . GLY A 1 296 ? 0.651 -13.992 -0.566 1.00 80.06 296 GLY A N 1
ATOM 2161 C CA . GLY A 1 296 ? 0.550 -12.659 -1.151 1.00 80.06 296 GLY A CA 1
ATOM 2162 C C . GLY A 1 296 ? -0.885 -12.167 -1.338 1.00 80.06 296 GLY A C 1
ATOM 2163 O O . GLY A 1 296 ? -1.070 -11.251 -2.136 1.00 80.06 296 GLY A O 1
ATOM 2164 N N . THR A 1 297 ? -1.844 -12.763 -0.629 1.00 87.00 297 THR A N 1
ATOM 2165 C CA . THR A 1 297 ? -3.228 -12.286 -0.490 1.00 87.00 297 THR A CA 1
ATOM 2166 C C . THR A 1 297 ? -3.367 -11.356 0.727 1.00 87.00 297 THR A C 1
ATOM 2168 O O . THR A 1 297 ? -2.404 -11.196 1.494 1.00 87.00 297 THR A O 1
ATOM 2171 N N . ASP A 1 298 ? -4.496 -10.652 0.856 1.00 84.94 298 ASP A N 1
ATOM 2172 C CA . ASP A 1 298 ? -4.756 -9.658 1.902 1.00 84.94 298 ASP A CA 1
ATOM 2173 C C . ASP A 1 298 ? -5.673 -10.215 3.009 1.00 84.94 298 ASP A C 1
ATOM 2175 O O . ASP A 1 298 ? -6.854 -10.379 2.748 1.00 84.94 298 ASP A O 1
ATOM 2179 N N . PRO A 1 299 ? -5.193 -10.346 4.266 1.00 89.69 299 PRO A N 1
ATOM 2180 C CA . PRO A 1 299 ? -5.951 -10.911 5.400 1.00 89.69 299 PRO A CA 1
ATOM 2181 C C . PRO A 1 299 ? -7.273 -10.257 5.806 1.00 89.69 299 PRO A C 1
ATOM 2183 O O . PRO A 1 299 ? -7.814 -10.554 6.866 1.00 89.69 299 PRO A O 1
ATOM 2186 N N . LEU A 1 300 ? -7.705 -9.232 5.084 1.00 89.38 300 LEU A N 1
ATOM 2187 C CA . LEU A 1 300 ? -8.920 -8.471 5.355 1.00 89.38 300 LEU A CA 1
ATOM 2188 C C . LEU A 1 300 ? -9.827 -8.442 4.122 1.00 89.38 300 LEU A C 1
ATOM 2190 O O . LEU A 1 300 ? -10.726 -7.596 4.061 1.00 89.38 300 LEU A O 1
ATOM 2194 N N . ASP A 1 301 ? -9.564 -9.291 3.130 1.00 88.50 301 ASP A N 1
ATOM 2195 C CA . ASP A 1 301 ? -10.282 -9.321 1.868 1.00 88.50 301 ASP A CA 1
ATOM 2196 C C . ASP A 1 301 ? -10.383 -10.740 1.300 1.00 88.50 301 ASP A C 1
ATOM 2198 O O . ASP A 1 301 ? -9.474 -11.236 0.644 1.00 88.50 301 ASP A O 1
ATOM 2202 N N . ALA A 1 302 ? -11.566 -11.334 1.459 1.00 93.56 302 ALA A N 1
ATOM 2203 C CA . ALA A 1 302 ? -11.840 -12.708 1.049 1.00 93.56 302 ALA A CA 1
ATOM 2204 C C . ALA A 1 302 ? -11.784 -12.946 -0.480 1.00 93.56 302 ALA A C 1
ATOM 2206 O O . ALA A 1 302 ? -12.098 -14.052 -0.920 1.00 93.56 302 ALA A O 1
ATOM 2207 N N . ASP A 1 303 ? -11.531 -11.910 -1.288 1.00 89.50 303 ASP A N 1
ATOM 2208 C CA . ASP A 1 303 ? -11.362 -11.900 -2.754 1.00 89.50 303 ASP A CA 1
ATOM 2209 C C . ASP A 1 303 ? -10.265 -10.871 -3.093 1.00 89.50 303 ASP A C 1
ATOM 2211 O O . ASP A 1 303 ? -10.532 -9.757 -3.553 1.00 89.50 303 ASP A O 1
ATOM 2215 N N . SER A 1 304 ? -9.013 -11.226 -2.792 1.00 88.25 304 SER A N 1
ATOM 2216 C CA . SER A 1 304 ? -7.862 -10.312 -2.751 1.00 88.25 304 SER A CA 1
ATOM 2217 C C . SER A 1 304 ? -7.551 -9.601 -4.072 1.00 88.25 304 SER A C 1
ATOM 2219 O O . SER A 1 304 ? -6.842 -8.585 -4.091 1.00 88.25 304 SER A O 1
ATOM 2221 N N . ASP A 1 305 ? -8.018 -10.139 -5.199 1.00 83.25 305 ASP A N 1
ATOM 2222 C CA . ASP A 1 305 ? -7.799 -9.571 -6.527 1.00 83.25 305 ASP A CA 1
ATOM 2223 C C . ASP A 1 305 ? -9.065 -9.031 -7.219 1.00 83.25 305 ASP A C 1
ATOM 2225 O O . ASP A 1 305 ? -8.979 -8.543 -8.360 1.00 83.25 305 ASP A O 1
ATOM 2229 N N . ASP A 1 306 ? -10.187 -8.982 -6.487 1.00 89.44 306 ASP A N 1
ATOM 2230 C CA . ASP A 1 306 ? -11.477 -8.413 -6.889 1.00 89.44 306 ASP A CA 1
ATOM 2231 C C . ASP A 1 306 ? -12.047 -9.032 -8.188 1.00 89.44 306 ASP A C 1
ATOM 2233 O O . ASP A 1 306 ? -12.735 -8.359 -8.982 1.00 89.44 306 ASP A O 1
ATOM 2237 N N . ASP A 1 307 ? -11.754 -10.302 -8.468 1.00 84.88 307 ASP A N 1
ATOM 2238 C CA . ASP A 1 307 ? -12.195 -10.963 -9.695 1.00 84.88 307 ASP A CA 1
ATOM 2239 C C . ASP A 1 307 ? -13.561 -11.664 -9.570 1.00 84.88 307 ASP A C 1
ATOM 2241 O O . ASP A 1 307 ? -14.230 -11.929 -10.587 1.00 84.88 307 ASP A O 1
ATOM 2245 N N . GLY A 1 308 ? -14.027 -11.867 -8.334 1.00 92.06 308 GLY A N 1
ATOM 2246 C CA . GLY A 1 308 ? -15.279 -12.528 -7.986 1.00 92.06 308 GLY A CA 1
ATOM 2247 C C . GLY A 1 308 ? -15.148 -13.991 -7.547 1.00 92.06 308 GLY A C 1
ATOM 2248 O O . GLY A 1 308 ? -16.188 -14.606 -7.255 1.00 92.06 308 GLY A O 1
ATOM 2249 N N . ALA A 1 309 ? -13.946 -14.563 -7.530 1.00 93.31 309 ALA A N 1
ATOM 2250 C CA . ALA A 1 309 ? -13.600 -15.804 -6.851 1.00 93.31 309 ALA A CA 1
ATOM 2251 C C . ALA A 1 309 ? -12.983 -15.484 -5.483 1.00 93.31 309 ALA A C 1
ATOM 2253 O O . ALA A 1 309 ? -12.267 -14.514 -5.322 1.00 93.31 309 ALA A O 1
ATOM 2254 N N . ARG A 1 310 ? -13.318 -16.280 -4.464 1.00 95.31 310 ARG A N 1
ATOM 2255 C CA . ARG A 1 310 ? -12.733 -16.093 -3.131 1.00 95.31 310 ARG A CA 1
ATOM 2256 C C . ARG A 1 310 ? -11.395 -16.789 -3.031 1.00 95.31 310 ARG A C 1
ATOM 2258 O O . ARG A 1 310 ? -11.293 -17.877 -3.604 1.00 95.31 310 ARG A O 1
ATOM 2265 N N . ASP A 1 311 ? -10.470 -16.263 -2.240 1.00 93.38 311 ASP A N 1
ATOM 2266 C CA . ASP A 1 311 ? -9.099 -16.772 -2.135 1.00 93.38 311 ASP A CA 1
ATOM 2267 C C . ASP A 1 311 ? -9.056 -18.272 -1.781 1.00 93.38 311 ASP A C 1
ATOM 2269 O O . ASP A 1 311 ? -8.308 -19.038 -2.394 1.00 93.38 311 ASP A O 1
ATOM 2273 N N . ASP A 1 312 ? -9.935 -18.739 -0.883 1.00 95.25 312 ASP A N 1
ATOM 2274 C CA . ASP A 1 312 ? -10.107 -20.161 -0.524 1.00 95.25 312 ASP A CA 1
ATOM 2275 C C . ASP A 1 312 ? -10.460 -21.097 -1.699 1.00 95.25 312 ASP A C 1
ATOM 2277 O O . ASP A 1 312 ? -10.249 -22.318 -1.648 1.00 95.25 312 ASP A O 1
ATOM 2281 N N . SER A 1 313 ? -11.017 -20.528 -2.763 1.00 95.50 313 SER A N 1
ATOM 2282 C CA . SER A 1 313 ? -11.550 -21.219 -3.935 1.00 95.50 313 SER A CA 1
ATOM 2283 C C . SER A 1 313 ? -10.902 -20.801 -5.255 1.00 95.50 313 SER A C 1
ATOM 2285 O O . SER A 1 313 ? -11.225 -21.395 -6.290 1.00 95.50 313 SER A O 1
ATOM 2287 N N . ASP A 1 314 ? -9.996 -19.827 -5.212 1.00 95.25 314 ASP A N 1
ATOM 2288 C CA . ASP A 1 314 ? -9.330 -19.248 -6.365 1.00 95.25 314 ASP A CA 1
ATOM 2289 C C . ASP A 1 314 ? -8.036 -20.015 -6.689 1.00 95.25 314 ASP A C 1
ATOM 2291 O O . ASP A 1 314 ? -7.191 -20.282 -5.832 1.00 95.25 314 ASP A O 1
ATOM 2295 N N . ASN A 1 315 ? -7.865 -20.419 -7.949 1.00 94.62 315 ASN A N 1
ATOM 2296 C CA . ASN A 1 315 ? -6.635 -21.062 -8.410 1.00 94.62 315 ASN A CA 1
ATOM 2297 C C . ASN A 1 315 ? -5.509 -20.067 -8.766 1.00 94.62 315 ASN A C 1
ATOM 2299 O O . ASN A 1 315 ? -4.387 -20.500 -9.057 1.00 94.62 315 ASN A O 1
ATOM 2303 N N . CYS A 1 316 ? -5.779 -18.764 -8.697 1.00 94.19 316 CYS A N 1
ATOM 2304 C CA . CYS A 1 316 ? -4.843 -17.649 -8.734 1.00 94.19 316 CYS A CA 1
ATOM 2305 C C . CYS A 1 316 ? -5.239 -16.493 -7.782 1.00 94.19 316 CYS A C 1
ATOM 2307 O O . CYS A 1 316 ? -5.337 -15.371 -8.260 1.00 94.19 316 CYS A O 1
ATOM 2309 N N . PRO A 1 317 ? -5.266 -16.687 -6.447 1.00 92.50 317 PRO A N 1
ATOM 2310 C CA . PRO A 1 317 ? -5.812 -15.714 -5.475 1.00 92.50 317 PRO A CA 1
ATOM 2311 C C . PRO A 1 317 ? -5.226 -14.284 -5.468 1.00 92.50 317 PRO A C 1
ATOM 2313 O O . PRO A 1 317 ? -5.685 -13.411 -4.751 1.00 92.50 317 PRO A O 1
ATOM 2316 N N . ALA A 1 318 ? -4.132 -14.040 -6.190 1.00 87.69 318 ALA A N 1
ATOM 2317 C CA . ALA A 1 318 ? -3.480 -12.730 -6.273 1.00 87.69 318 ALA A CA 1
ATOM 2318 C C . ALA A 1 318 ? -3.407 -12.197 -7.718 1.00 87.69 318 ALA A C 1
ATOM 2320 O O . ALA A 1 318 ? -2.669 -11.243 -8.000 1.00 87.69 318 ALA A O 1
ATOM 2321 N N . VAL A 1 319 ? -4.059 -12.866 -8.674 1.00 87.44 319 VAL A N 1
ATOM 2322 C CA . VAL A 1 319 ? -4.021 -12.548 -10.104 1.00 87.44 319 VAL A CA 1
ATOM 2323 C C . VAL A 1 319 ? -5.379 -12.821 -10.748 1.00 87.44 319 VAL A C 1
ATOM 2325 O O . VAL A 1 319 ? -5.605 -13.917 -11.260 1.00 87.44 319 VAL A O 1
ATOM 2328 N N . ALA A 1 320 ? -6.154 -11.744 -10.898 1.00 89.12 320 ALA A N 1
ATOM 2329 C CA . ALA A 1 320 ? -7.516 -11.794 -11.412 1.00 89.12 320 ALA A CA 1
ATOM 2330 C C . ALA A 1 320 ? -7.677 -12.678 -12.659 1.00 89.12 320 ALA A C 1
ATOM 2332 O O . ALA A 1 320 ? -7.145 -12.399 -13.749 1.00 89.12 320 ALA A O 1
ATOM 2333 N N . ASN A 1 321 ? -8.477 -13.719 -12.506 1.00 92.25 321 ASN A N 1
ATOM 2334 C CA . ASN A 1 321 ? -8.797 -14.752 -13.466 1.00 92.25 321 ASN A CA 1
ATOM 2335 C C . ASN A 1 321 ? -10.205 -15.333 -13.238 1.00 92.25 321 ASN A C 1
ATOM 2337 O O . ASN A 1 321 ? -10.378 -16.543 -13.203 1.00 92.25 321 ASN A O 1
ATOM 2341 N N . ALA A 1 322 ? -11.235 -14.483 -13.231 1.00 93.38 322 ALA A N 1
ATOM 2342 C CA . ALA A 1 322 ? -12.634 -14.840 -12.944 1.00 93.38 322 ALA A CA 1
ATOM 2343 C C . ALA A 1 322 ? -13.234 -16.051 -13.709 1.00 93.38 322 ALA A C 1
ATOM 2345 O O . ALA A 1 322 ? -14.338 -16.511 -13.408 1.00 93.38 322 ALA A O 1
ATOM 2346 N N . ASP A 1 323 ? -12.576 -16.542 -14.766 1.00 95.00 323 ASP A N 1
ATOM 2347 C CA . ASP A 1 323 ? -12.948 -17.771 -15.473 1.00 95.00 323 ASP A CA 1
ATOM 2348 C C . ASP A 1 323 ? -12.373 -19.060 -14.857 1.00 95.00 323 ASP A C 1
ATOM 2350 O O . ASP A 1 323 ? -12.768 -20.152 -15.282 1.00 95.00 323 ASP A O 1
ATOM 2354 N N . GLN A 1 324 ? -11.490 -18.927 -13.865 1.00 96.25 324 GLN A N 1
ATOM 2355 C CA . GLN A 1 324 ? -10.826 -19.971 -13.093 1.00 96.25 324 GLN A CA 1
ATOM 2356 C C . GLN A 1 324 ? -10.215 -21.047 -14.000 1.00 96.25 324 GLN A C 1
ATOM 2358 O O . GLN A 1 324 ? -10.242 -22.244 -13.706 1.00 96.25 324 GLN A O 1
ATOM 2363 N N . ALA A 1 325 ? -9.698 -20.633 -15.163 1.00 95.75 325 ALA A N 1
ATOM 2364 C CA . ALA A 1 325 ? -9.147 -21.552 -16.144 1.00 95.75 325 ALA A CA 1
ATOM 2365 C C . ALA A 1 325 ? -7.886 -22.243 -15.602 1.00 95.75 325 ALA A C 1
ATOM 2367 O O . ALA A 1 325 ? -6.882 -21.593 -15.344 1.00 95.75 325 ALA A O 1
ATOM 2368 N N . ASP A 1 326 ? -7.934 -23.569 -15.511 1.00 94.94 326 ASP A N 1
ATOM 2369 C CA . ASP A 1 326 ? -6.810 -24.447 -15.177 1.00 94.94 326 ASP A CA 1
ATOM 2370 C C . ASP A 1 326 ? -6.796 -25.577 -16.213 1.00 94.94 326 ASP A C 1
ATOM 2372 O O . ASP A 1 326 ? -7.680 -26.443 -16.244 1.00 94.94 326 ASP A O 1
ATOM 2376 N N . ARG A 1 327 ? -5.868 -25.500 -17.173 1.00 94.44 327 ARG A N 1
ATOM 2377 C CA . ARG A 1 327 ? -5.857 -26.424 -18.315 1.00 94.44 327 ARG A CA 1
ATOM 2378 C C . ARG A 1 327 ? -5.267 -27.789 -17.977 1.00 94.44 327 ARG A C 1
ATOM 2380 O O . ARG A 1 327 ? -5.630 -28.755 -18.659 1.00 94.44 327 ARG A O 1
ATOM 2387 N N . ASP A 1 328 ? -4.316 -27.867 -17.054 1.00 92.44 328 ASP A N 1
ATOM 2388 C CA . ASP A 1 328 ? -3.630 -29.118 -16.724 1.00 92.44 328 ASP A CA 1
ATOM 2389 C C . ASP A 1 328 ? -4.099 -29.767 -15.411 1.00 92.44 328 ASP A C 1
ATOM 2391 O O . ASP A 1 328 ? -3.670 -30.887 -15.113 1.00 92.44 328 ASP A O 1
ATOM 2395 N N . GLU A 1 329 ? -5.107 -29.163 -14.770 1.00 94.38 329 GLU A N 1
ATOM 2396 C CA . GLU A 1 329 ? -5.833 -29.647 -13.591 1.00 94.38 329 GLU A CA 1
ATOM 2397 C C . GLU A 1 329 ? -4.908 -29.861 -12.382 1.00 94.38 329 GLU A C 1
ATOM 2399 O O . GLU A 1 329 ? -5.112 -30.790 -11.588 1.00 94.38 329 GLU A O 1
ATOM 2404 N N . ASP A 1 330 ? -3.860 -29.044 -12.258 1.00 93.00 330 ASP A N 1
ATOM 2405 C CA . ASP A 1 330 ? -2.906 -29.125 -11.152 1.00 93.00 330 ASP A CA 1
ATOM 2406 C C . ASP A 1 330 ? -3.307 -28.277 -9.928 1.00 93.00 330 ASP A C 1
ATOM 2408 O O . ASP A 1 330 ? -2.717 -28.435 -8.852 1.00 93.00 330 ASP A O 1
ATOM 2412 N N . GLY A 1 331 ? -4.371 -27.475 -10.062 1.00 91.69 331 GLY A N 1
ATOM 2413 C CA . GLY A 1 331 ? -4.904 -26.597 -9.026 1.00 91.69 331 GLY A CA 1
ATOM 2414 C C . GLY A 1 331 ? -4.340 -25.177 -9.055 1.00 91.69 331 GLY A C 1
ATOM 2415 O O . GLY A 1 331 ? -4.750 -24.372 -8.223 1.00 91.69 331 GLY A O 1
ATOM 2416 N N . ARG A 1 332 ? -3.431 -24.848 -9.981 1.00 92.62 332 ARG A N 1
ATOM 2417 C CA . ARG A 1 332 ? -2.971 -23.485 -10.261 1.00 92.62 332 ARG A CA 1
ATOM 2418 C C . ARG A 1 332 ? -3.564 -23.001 -11.586 1.00 92.62 332 ARG A C 1
ATOM 2420 O O . ARG A 1 332 ? -3.513 -23.690 -12.595 1.00 92.62 332 ARG A O 1
ATOM 2427 N N . GLY A 1 333 ? -4.112 -21.791 -11.601 1.00 93.88 333 GLY A N 1
ATOM 2428 C CA . GLY A 1 333 ? -4.753 -21.244 -12.792 1.00 93.88 333 GLY A CA 1
ATOM 2429 C C . GLY A 1 333 ? -3.762 -20.778 -13.862 1.00 93.88 333 GLY A C 1
ATOM 2430 O O . GLY A 1 333 ? -2.699 -20.224 -13.570 1.00 93.88 333 GLY A O 1
ATOM 2431 N N . ASP A 1 334 ? -4.177 -20.893 -15.126 1.00 92.56 334 ASP A N 1
ATOM 2432 C CA . ASP A 1 334 ? -3.449 -20.464 -16.329 1.00 92.56 334 ASP A CA 1
ATOM 2433 C C . ASP A 1 334 ? -2.911 -19.011 -16.211 1.00 92.56 334 ASP A C 1
ATOM 2435 O O . ASP A 1 334 ? -1.916 -18.656 -16.850 1.00 92.56 334 ASP A O 1
ATOM 2439 N N . ALA A 1 335 ? -3.583 -18.143 -15.441 1.00 89.56 335 ALA A N 1
ATOM 2440 C CA . ALA A 1 335 ? -3.259 -16.720 -15.295 1.00 89.56 335 ALA A CA 1
ATOM 2441 C C . ALA A 1 335 ? -2.017 -16.444 -14.428 1.00 89.56 335 ALA A C 1
ATOM 2443 O O . ALA A 1 335 ? -1.232 -15.544 -14.742 1.00 89.56 335 ALA A O 1
ATOM 2444 N N . CYS A 1 336 ? -1.811 -17.229 -13.371 1.00 89.62 336 CYS A N 1
ATOM 2445 C CA . CYS A 1 336 ? -0.697 -17.098 -12.429 1.00 89.62 336 CYS A CA 1
ATOM 2446 C C . CYS A 1 336 ? 0.429 -18.114 -12.695 1.00 89.62 336 CYS A C 1
ATOM 2448 O O . CYS A 1 336 ? 1.489 -18.087 -12.056 1.00 89.62 336 CYS A O 1
ATOM 2450 N N . GLU A 1 337 ? 0.268 -18.968 -13.705 1.00 90.44 337 GLU A N 1
ATOM 2451 C CA . GLU A 1 337 ? 1.339 -19.782 -14.262 1.00 90.44 337 GLU A CA 1
ATOM 2452 C C . GLU A 1 337 ? 2.351 -18.938 -15.053 1.00 90.44 337 GLU A C 1
ATOM 2454 O O . GLU A 1 337 ? 2.324 -18.792 -16.281 1.00 90.44 337 GLU A O 1
ATOM 2459 N N . SER A 1 338 ? 3.331 -18.380 -14.346 1.00 68.25 338 SER A N 1
ATOM 2460 C CA . SER A 1 338 ? 4.457 -17.713 -14.996 1.00 68.25 338 SER A CA 1
ATOM 2461 C C . SER A 1 338 ? 5.370 -18.724 -15.707 1.00 68.25 338 SER A C 1
ATOM 2463 O O . SER A 1 338 ? 6.218 -19.388 -15.114 1.00 68.25 338 SER A O 1
ATOM 2465 N N . GLY A 1 339 ? 5.230 -18.797 -17.034 1.00 55.72 339 GLY A N 1
ATOM 2466 C CA . GLY A 1 339 ? 6.188 -19.473 -17.908 1.00 55.72 339 GLY A CA 1
ATOM 2467 C C . GLY A 1 339 ? 5.632 -20.611 -18.746 1.00 55.72 339 GLY A C 1
ATOM 2468 O O . GLY A 1 339 ? 6.376 -21.569 -18.953 1.00 55.72 339 GLY A O 1
ATOM 2469 N N . ALA A 1 340 ? 4.399 -20.483 -19.262 1.00 38.91 340 ALA A N 1
ATOM 2470 C CA . ALA A 1 340 ? 3.807 -21.383 -20.251 1.00 38.91 340 ALA A CA 1
ATOM 2471 C C . ALA A 1 340 ? 4.865 -21.915 -21.227 1.00 38.91 340 ALA A C 1
ATOM 2473 O O . ALA A 1 340 ? 5.250 -21.290 -22.221 1.00 38.91 340 ALA A O 1
ATOM 2474 N N . ASN A 1 341 ? 5.346 -23.113 -20.918 1.00 39.47 341 ASN A N 1
ATOM 2475 C CA . ASN A 1 341 ? 5.997 -23.968 -21.869 1.00 39.47 341 ASN A CA 1
ATOM 2476 C C . ASN A 1 341 ? 4.928 -24.217 -22.941 1.00 39.47 341 ASN A C 1
ATOM 2478 O O . ASN A 1 341 ? 3.885 -24.782 -22.611 1.00 39.47 341 ASN A O 1
ATOM 2482 N N . PRO A 1 342 ? 5.122 -23.847 -24.219 1.00 40.75 342 PRO A N 1
ATOM 2483 C CA . PRO A 1 342 ? 4.149 -24.149 -25.268 1.00 40.75 342 PRO A CA 1
ATOM 2484 C C . PRO A 1 3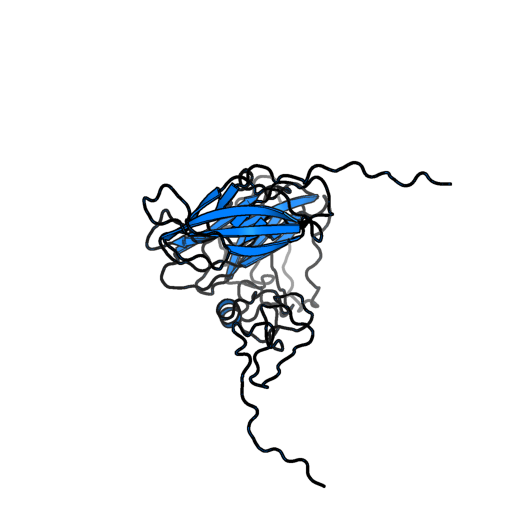42 ? 4.161 -25.652 -25.634 1.00 40.75 342 PRO A C 1
ATOM 2486 O O . PRO A 1 342 ? 4.016 -26.029 -26.794 1.00 40.75 342 PRO A O 1
ATOM 2489 N N . GLY A 1 343 ? 4.384 -26.533 -24.656 1.00 45.88 343 GLY A N 1
ATOM 2490 C CA . GLY A 1 343 ? 4.716 -27.937 -24.844 1.00 45.88 343 GLY A CA 1
ATOM 2491 C C . GLY A 1 343 ? 4.668 -28.749 -23.552 1.00 45.88 343 GLY A C 1
ATOM 2492 O O . GLY A 1 343 ? 5.637 -29.429 -23.221 1.00 45.88 343 GLY A O 1
ATOM 2493 N N . GLY A 1 344 ? 3.551 -28.699 -22.827 1.00 36.66 344 GLY A N 1
ATOM 2494 C CA . GLY A 1 344 ? 3.174 -29.731 -21.862 1.00 36.66 344 GLY A CA 1
ATOM 2495 C C . GLY A 1 344 ? 2.452 -30.860 -22.592 1.00 36.66 344 GLY A C 1
ATOM 2496 O O . GLY A 1 344 ? 1.315 -30.722 -23.026 1.00 36.66 344 GLY A O 1
ATOM 2497 N N . SER A 1 345 ? 3.163 -31.953 -22.836 1.00 40.66 345 SER A N 1
ATOM 2498 C CA . SER A 1 345 ? 2.665 -33.151 -23.510 1.00 40.66 345 SER A CA 1
ATOM 2499 C C . SER A 1 345 ? 1.365 -33.659 -22.878 1.00 40.66 345 SER A C 1
ATOM 2501 O O . SER A 1 345 ? 1.362 -34.030 -21.709 1.00 40.66 345 SER A O 1
ATOM 2503 N N . LEU A 1 346 ? 0.307 -33.793 -23.685 1.00 40.38 346 LEU A N 1
ATOM 2504 C CA . LEU A 1 346 ? -0.802 -34.704 -23.393 1.00 40.38 346 LEU A CA 1
ATOM 2505 C C . LEU A 1 346 ? -0.231 -36.055 -22.921 1.00 40.38 346 LEU A C 1
ATOM 2507 O O . LEU A 1 346 ? 0.628 -36.606 -23.628 1.00 40.38 346 LEU A O 1
ATOM 2511 N N . PRO A 1 347 ? -0.703 -36.647 -21.809 1.00 40.84 347 PRO A N 1
ATOM 2512 C CA . PRO A 1 347 ? -0.446 -38.056 -21.569 1.00 40.84 347 PRO A CA 1
ATOM 2513 C C . PRO A 1 347 ? -1.049 -38.839 -22.749 1.00 40.84 347 PRO A C 1
ATOM 2515 O O . PRO A 1 347 ? -2.239 -38.698 -23.049 1.00 40.84 347 PRO A O 1
ATOM 2518 N N . PRO A 1 348 ? -0.267 -39.654 -23.480 1.00 39.34 348 PRO A N 1
ATOM 2519 C CA . PRO A 1 348 ? -0.825 -40.445 -24.557 1.00 39.34 348 PRO A CA 1
ATOM 2520 C C . PRO A 1 348 ? -1.631 -41.589 -23.939 1.00 39.34 348 PRO A C 1
ATOM 2522 O O . PRO A 1 348 ? -1.070 -42.624 -23.586 1.00 39.34 348 PRO A O 1
ATOM 2525 N N . GLY A 1 349 ? -2.951 -41.424 -23.836 1.00 45.91 349 GLY A N 1
ATOM 2526 C CA . GLY A 1 349 ? -3.854 -42.564 -23.679 1.00 45.91 349 GLY A CA 1
ATOM 2527 C C . GLY A 1 349 ? -5.053 -42.380 -22.758 1.00 45.91 349 GLY A C 1
ATOM 2528 O O . GLY A 1 349 ? -5.160 -43.086 -21.764 1.00 45.91 349 GLY A O 1
ATOM 2529 N N . ALA A 1 350 ? -6.031 -41.579 -23.172 1.00 38.44 350 ALA A N 1
ATOM 2530 C CA . ALA A 1 350 ? -7.433 -41.879 -22.888 1.00 38.44 350 ALA A CA 1
ATOM 2531 C C . ALA A 1 350 ? -8.161 -42.000 -24.231 1.00 38.44 350 ALA A C 1
ATOM 2533 O O . ALA A 1 350 ? -8.722 -41.052 -24.773 1.00 38.44 350 ALA A O 1
ATOM 2534 N N . ALA A 1 351 ? -8.054 -43.187 -24.829 1.00 37.97 351 ALA A N 1
ATOM 2535 C CA . ALA A 1 351 ? -8.846 -43.544 -25.989 1.00 37.97 351 ALA A CA 1
ATOM 2536 C C . ALA A 1 351 ? -10.323 -43.604 -25.577 1.00 37.97 351 ALA A C 1
ATOM 2538 O O . ALA A 1 351 ? -10.750 -44.566 -24.941 1.00 37.97 351 ALA A O 1
ATOM 2539 N N . PHE A 1 352 ? -11.114 -42.612 -25.983 1.00 46.91 352 PHE A N 1
ATOM 2540 C CA . PHE A 1 352 ? -12.538 -42.834 -26.202 1.00 46.91 352 PHE A CA 1
ATOM 2541 C C . PHE A 1 352 ? -12.681 -43.691 -27.459 1.00 46.91 352 PHE A C 1
ATOM 2543 O O . PHE A 1 352 ? -12.419 -43.243 -28.576 1.00 46.91 352 PHE A O 1
ATOM 2550 N N . GLY A 1 353 ? -13.062 -44.948 -27.266 1.00 45.56 353 GLY A N 1
ATOM 2551 C CA . GLY A 1 353 ? -13.461 -45.846 -28.335 1.00 45.56 353 GLY A CA 1
ATOM 2552 C C . GLY A 1 353 ? -14.758 -46.551 -27.969 1.00 45.56 353 GLY A C 1
ATOM 2553 O O . GLY A 1 353 ? -14.737 -47.400 -27.084 1.00 45.56 353 GLY A O 1
ATOM 2554 N N . GLY A 1 354 ? -15.822 -46.241 -28.719 1.00 41.22 354 GLY A N 1
ATOM 2555 C CA . GLY A 1 354 ? -17.016 -47.083 -28.880 1.00 41.22 354 GLY A CA 1
ATOM 2556 C C . GLY A 1 354 ? -18.180 -46.777 -27.958 1.00 41.22 354 GLY A C 1
ATOM 2557 O O . GLY A 1 354 ? -18.137 -47.250 -26.806 1.00 41.22 354 GLY A O 1
#